Protein AF-A0A067ER42-F1 (afdb_monomer)

Structure (mmCIF, N/CA/C/O backbone):
data_AF-A0A067ER42-F1
#
_entry.id   AF-A0A067ER42-F1
#
loop_
_atom_site.group_PDB
_atom_site.id
_atom_site.type_symbol
_atom_site.label_atom_id
_atom_site.label_alt_id
_atom_site.label_comp_id
_atom_site.label_asym_id
_atom_site.label_entity_id
_atom_site.label_seq_id
_atom_site.pdbx_PDB_ins_code
_atom_site.Cartn_x
_atom_site.Cartn_y
_atom_site.Cartn_z
_atom_site.occupancy
_atom_site.B_iso_or_equiv
_atom_site.auth_seq_id
_atom_site.auth_comp_id
_atom_site.auth_asym_id
_atom_site.auth_atom_id
_atom_site.pdbx_PDB_model_num
ATOM 1 N N . CYS A 1 1 ? 12.074 1.382 -57.180 1.00 84.56 1 CYS A N 1
ATOM 2 C CA . CYS A 1 1 ? 12.899 0.258 -56.686 1.00 84.56 1 CYS A CA 1
ATOM 3 C C . CYS A 1 1 ? 12.496 -1.103 -57.270 1.00 84.56 1 CYS A C 1
ATOM 5 O O . CYS A 1 1 ? 13.358 -1.963 -57.328 1.00 84.56 1 CYS A O 1
ATOM 7 N N . GLY A 1 2 ? 11.257 -1.293 -57.741 1.00 87.44 2 GLY A N 1
ATOM 8 C CA . GLY A 1 2 ? 10.767 -2.597 -58.210 1.00 87.44 2 GLY A CA 1
ATOM 9 C C . GLY A 1 2 ? 9.833 -3.286 -57.209 1.00 87.44 2 GLY A C 1
ATOM 10 O O . GLY A 1 2 ? 9.229 -4.277 -57.587 1.00 87.44 2 GLY A O 1
ATOM 11 N N . ALA A 1 3 ? 9.681 -2.730 -56.000 1.00 90.88 3 ALA A N 1
ATOM 12 C CA . ALA A 1 3 ? 8.654 -3.127 -55.043 1.00 90.88 3 ALA A CA 1
ATOM 13 C C . ALA A 1 3 ? 7.256 -2.693 -55.512 1.00 90.88 3 ALA A C 1
ATOM 15 O O . ALA A 1 3 ? 7.106 -1.671 -56.194 1.00 90.88 3 ALA A O 1
ATOM 16 N N . MET A 1 4 ? 6.248 -3.466 -55.120 1.00 88.50 4 MET A N 1
ATOM 17 C CA . MET A 1 4 ? 4.838 -3.291 -55.475 1.00 88.50 4 MET A CA 1
ATOM 18 C C . MET A 1 4 ? 4.050 -2.493 -54.426 1.00 88.50 4 MET A C 1
ATOM 20 O O . MET A 1 4 ? 2.917 -2.093 -54.683 1.00 88.50 4 MET A O 1
ATOM 24 N N . THR A 1 5 ? 4.641 -2.240 -53.257 1.00 89.75 5 THR A N 1
ATOM 25 C CA . THR A 1 5 ? 3.972 -1.629 -52.095 1.00 89.75 5 THR A CA 1
ATOM 26 C C . THR A 1 5 ? 3.795 -0.120 -52.197 1.00 89.75 5 THR A C 1
ATOM 28 O O . THR A 1 5 ? 2.952 0.450 -51.506 1.00 89.75 5 THR A O 1
ATOM 31 N N . HIS A 1 6 ? 4.562 0.546 -53.063 1.00 89.12 6 HIS A N 1
ATOM 32 C CA . HIS A 1 6 ? 4.558 1.999 -53.171 1.00 89.12 6 HIS A CA 1
ATOM 33 C C . HIS A 1 6 ? 4.774 2.502 -54.604 1.00 89.12 6 HIS A C 1
ATOM 35 O O . HIS A 1 6 ? 5.279 1.815 -55.490 1.00 89.12 6 HIS A O 1
ATOM 41 N N . ASN A 1 7 ? 4.420 3.769 -54.828 1.00 91.62 7 ASN A N 1
ATOM 42 C CA . ASN A 1 7 ? 4.593 4.442 -56.112 1.00 91.62 7 ASN A CA 1
ATOM 43 C C . ASN A 1 7 ? 6.009 5.014 -56.279 1.00 91.62 7 ASN A C 1
ATOM 45 O O . ASN A 1 7 ? 6.713 5.290 -55.312 1.00 91.62 7 ASN A O 1
ATOM 49 N N . ALA A 1 8 ? 6.405 5.327 -57.518 1.00 89.44 8 ALA A N 1
ATOM 50 C CA . ALA A 1 8 ? 7.730 5.890 -57.812 1.00 89.44 8 ALA A CA 1
ATOM 51 C C . ALA A 1 8 ? 8.046 7.205 -57.065 1.00 89.44 8 ALA A C 1
ATOM 53 O O . ALA A 1 8 ? 9.211 7.478 -56.795 1.00 89.44 8 ALA A O 1
ATOM 54 N N . LYS A 1 9 ? 7.026 8.010 -56.728 1.00 90.31 9 LYS A N 1
ATOM 55 C CA . LYS A 1 9 ? 7.185 9.276 -55.985 1.00 90.31 9 LYS A CA 1
ATOM 56 C C . LYS A 1 9 ? 7.418 9.081 -54.484 1.00 90.31 9 LYS A C 1
ATOM 58 O O . LYS A 1 9 ? 8.079 9.909 -53.876 1.00 90.31 9 LYS A O 1
ATOM 63 N N . SER A 1 10 ? 6.868 8.017 -53.903 1.00 89.62 10 SER A N 1
ATOM 64 C CA . SER A 1 10 ? 7.001 7.664 -52.482 1.00 89.62 10 SER A CA 1
ATOM 65 C C . SER A 1 10 ? 8.091 6.611 -52.250 1.00 89.62 10 SER A C 1
ATOM 67 O O . SER A 1 10 ? 8.155 6.009 -51.187 1.00 89.62 10 SER A O 1
ATOM 69 N N . CYS A 1 11 ? 8.921 6.359 -53.265 1.00 90.62 11 CYS A N 1
ATOM 70 C CA . CYS A 1 11 ? 10.007 5.393 -53.221 1.00 90.62 11 CYS A CA 1
ATOM 71 C C . CYS A 1 11 ? 11.121 5.905 -52.301 1.00 90.62 11 CYS A C 1
ATOM 73 O O . CYS A 1 11 ? 11.691 6.962 -52.563 1.00 90.62 11 CYS A O 1
ATOM 75 N N . MET A 1 12 ? 11.445 5.142 -51.253 1.00 88.69 12 MET A N 1
ATOM 76 C CA . MET A 1 12 ? 12.550 5.459 -50.335 1.00 88.69 12 MET A CA 1
ATOM 77 C C . MET A 1 12 ? 13.928 5.267 -50.984 1.00 88.69 12 MET A C 1
ATOM 79 O O . MET A 1 12 ? 14.905 5.894 -50.580 1.00 88.69 12 MET A O 1
ATOM 83 N N . GLU A 1 13 ? 14.007 4.429 -52.021 1.00 90.19 13 GLU A N 1
ATOM 84 C CA . GLU A 1 13 ? 15.238 4.240 -52.783 1.00 90.19 13 GLU A CA 1
ATOM 85 C C . GLU A 1 13 ? 15.571 5.451 -53.648 1.00 90.19 13 GLU A C 1
ATOM 87 O O . GLU A 1 13 ? 14.706 6.055 -54.293 1.00 90.19 13 GLU A O 1
ATOM 92 N N . ARG A 1 14 ? 16.869 5.742 -53.741 1.00 90.44 14 ARG A N 1
ATOM 93 C CA . ARG A 1 14 ? 17.391 6.879 -54.498 1.00 90.44 14 ARG A CA 1
ATOM 94 C C . ARG A 1 14 ? 16.924 6.836 -55.970 1.00 90.44 14 ARG A C 1
ATOM 96 O O . ARG A 1 14 ? 17.069 5.797 -56.627 1.00 90.44 14 ARG A O 1
ATOM 103 N N . PRO A 1 15 ? 16.415 7.953 -56.535 1.00 91.38 15 PRO A N 1
ATOM 104 C CA . PRO A 1 15 ? 15.963 7.995 -57.924 1.00 91.38 15 PRO A CA 1
ATOM 105 C C . PRO A 1 15 ? 17.065 7.589 -58.910 1.00 91.38 15 PRO A C 1
ATOM 107 O O . PRO A 1 15 ? 18.173 8.128 -58.893 1.00 91.38 15 PRO A O 1
ATOM 110 N N . ARG A 1 16 ? 16.757 6.631 -59.791 1.00 88.94 16 ARG A N 1
ATOM 111 C CA . ARG A 1 16 ? 17.682 6.126 -60.815 1.00 88.94 16 ARG A CA 1
ATOM 112 C C . ARG A 1 16 ? 17.450 6.819 -62.155 1.00 88.94 16 ARG A C 1
ATOM 114 O O . ARG A 1 16 ? 16.306 7.031 -62.543 1.00 88.94 16 ARG A O 1
ATOM 121 N N . LYS A 1 17 ? 18.532 7.070 -62.906 1.00 89.19 17 LYS A N 1
ATOM 122 C CA . LYS A 1 17 ? 18.469 7.592 -64.287 1.00 89.19 17 LYS A CA 1
ATOM 123 C C . LYS A 1 17 ? 17.732 6.633 -65.230 1.00 89.19 17 LYS A C 1
ATOM 125 O O . LYS A 1 17 ? 16.964 7.075 -66.075 1.00 89.19 17 LYS A O 1
ATOM 130 N N . ILE A 1 18 ? 17.951 5.328 -65.056 1.00 88.31 18 ILE A N 1
ATOM 131 C CA . ILE A 1 18 ? 17.203 4.263 -65.729 1.00 88.31 18 ILE A CA 1
ATOM 132 C C . ILE A 1 18 ? 16.540 3.421 -64.636 1.00 88.31 18 ILE A C 1
ATOM 134 O O . ILE A 1 18 ? 17.215 2.853 -63.776 1.00 88.31 18 ILE A O 1
ATOM 138 N N . GLY A 1 19 ? 15.208 3.409 -64.617 1.00 88.25 19 GLY A N 1
ATOM 139 C CA . GLY A 1 19 ? 14.433 2.727 -63.580 1.00 88.25 19 GLY A CA 1
ATOM 140 C C . GLY A 1 19 ? 14.461 1.201 -63.710 1.00 88.25 19 GLY A C 1
ATOM 141 O O . GLY A 1 19 ? 14.620 0.670 -64.806 1.00 88.25 19 GLY A O 1
ATOM 142 N N . ALA A 1 20 ? 14.208 0.503 -62.595 1.00 88.69 20 ALA A N 1
ATOM 143 C CA . ALA A 1 20 ? 14.132 -0.967 -62.548 1.00 88.69 20 ALA A CA 1
ATOM 144 C C . ALA A 1 20 ? 13.125 -1.571 -63.536 1.00 88.69 20 ALA A C 1
ATOM 146 O O . ALA A 1 20 ? 13.328 -2.694 -63.968 1.00 88.69 20 ALA A O 1
ATOM 147 N N . LYS A 1 21 ? 12.089 -0.820 -63.935 1.00 87.38 21 LYS A N 1
ATOM 148 C CA . LYS A 1 21 ? 11.119 -1.245 -64.955 1.00 87.38 21 LYS A CA 1
ATOM 149 C C . LYS A 1 21 ? 11.775 -1.613 -66.294 1.00 87.38 21 LYS A C 1
ATOM 151 O O . LYS A 1 21 ? 11.242 -2.439 -67.021 1.00 87.38 21 LYS A O 1
ATOM 156 N N . TRP A 1 22 ? 12.895 -0.969 -66.628 1.00 88.31 22 TRP A N 1
ATOM 157 C CA . TRP A 1 22 ? 13.576 -1.132 -67.916 1.00 88.31 22 TRP A CA 1
ATOM 158 C C . TRP A 1 22 ? 14.822 -2.011 -67.825 1.00 88.31 22 TRP A C 1
ATOM 160 O O . TRP A 1 22 ? 15.216 -2.606 -68.819 1.00 88.31 22 TRP A O 1
ATOM 170 N N . THR A 1 23 ? 15.455 -2.077 -66.652 1.00 87.38 23 THR A N 1
ATOM 171 C CA . THR A 1 23 ? 16.704 -2.825 -66.458 1.00 87.38 23 THR A CA 1
ATOM 172 C C . THR A 1 23 ? 16.518 -4.156 -65.742 1.00 87.38 23 THR A C 1
ATOM 174 O O . THR A 1 23 ? 17.426 -4.971 -65.806 1.00 87.38 23 THR A O 1
ATOM 177 N N . ASN A 1 24 ? 15.397 -4.389 -65.046 1.00 85.12 24 ASN A N 1
ATOM 178 C CA . ASN A 1 24 ? 15.136 -5.571 -64.203 1.00 85.12 24 ASN A CA 1
ATOM 179 C C . ASN A 1 24 ? 16.256 -5.917 -63.196 1.00 85.12 24 ASN A C 1
ATOM 181 O O . ASN A 1 24 ? 16.300 -7.015 -62.652 1.00 85.12 24 ASN A O 1
ATOM 185 N N . MET A 1 25 ? 17.153 -4.971 -62.913 1.00 85.75 25 MET A N 1
ATOM 186 C CA . MET A 1 25 ? 18.270 -5.132 -61.985 1.00 85.75 25 MET A CA 1
ATOM 187 C C . MET A 1 25 ? 17.999 -4.370 -60.686 1.00 85.75 25 MET A C 1
ATOM 189 O O . MET A 1 25 ? 17.446 -3.261 -60.709 1.00 85.75 25 MET A O 1
ATOM 193 N N . HIS A 1 26 ? 18.448 -4.941 -59.562 1.00 84.94 26 HIS A N 1
ATOM 194 C CA . HIS A 1 26 ? 18.272 -4.401 -58.206 1.00 84.94 26 HIS A CA 1
ATOM 195 C C . HIS A 1 26 ? 16.793 -4.115 -57.886 1.00 84.94 26 HIS A C 1
ATOM 197 O O . HIS A 1 26 ? 16.357 -2.955 -57.857 1.00 84.94 26 HIS A O 1
ATOM 203 N N . ILE A 1 27 ? 16.031 -5.200 -57.717 1.00 90.19 27 ILE A N 1
ATOM 204 C CA . ILE A 1 27 ? 14.633 -5.202 -57.271 1.00 90.19 27 ILE A CA 1
ATOM 205 C C . ILE A 1 27 ? 14.641 -5.226 -55.739 1.00 90.19 27 ILE A C 1
ATOM 207 O O . ILE A 1 27 ? 15.264 -6.104 -55.146 1.00 90.19 27 ILE A O 1
ATOM 211 N N . ALA A 1 28 ? 14.005 -4.237 -55.113 1.00 90.50 28 ALA A N 1
ATOM 212 C CA . ALA A 1 28 ? 13.854 -4.204 -53.658 1.00 90.50 28 ALA A CA 1
ATOM 213 C C . ALA A 1 28 ? 12.755 -5.179 -53.198 1.00 90.50 28 ALA A C 1
ATOM 215 O O . ALA A 1 28 ? 11.804 -5.389 -53.955 1.00 90.50 28 ALA A O 1
ATOM 216 N N . PRO A 1 29 ? 12.865 -5.755 -51.986 1.00 91.94 29 PRO A N 1
ATOM 217 C CA . PRO A 1 29 ? 11.787 -6.542 -51.396 1.00 91.94 29 PRO A CA 1
ATOM 218 C C . PRO A 1 29 ? 10.556 -5.670 -51.110 1.00 91.94 29 PRO A C 1
ATOM 220 O O . PRO A 1 29 ? 10.671 -4.457 -50.925 1.00 91.94 29 PRO A O 1
ATOM 223 N N . ASP A 1 30 ? 9.387 -6.305 -51.055 1.00 90.62 30 ASP A N 1
ATOM 224 C CA . ASP A 1 30 ? 8.136 -5.642 -50.693 1.00 90.62 30 ASP A CA 1
ATOM 225 C C . ASP A 1 30 ? 8.069 -5.353 -49.184 1.00 90.62 30 ASP A C 1
ATOM 227 O O . ASP A 1 30 ? 8.467 -6.168 -48.349 1.00 90.62 30 ASP A O 1
ATOM 231 N N . GLU A 1 31 ? 7.556 -4.175 -48.834 1.00 88.50 31 GLU A N 1
ATOM 232 C CA . GLU A 1 31 ? 7.383 -3.712 -47.453 1.00 88.50 31 GLU A CA 1
ATOM 233 C C . GLU A 1 31 ? 6.114 -4.300 -46.806 1.00 88.50 31 GLU A C 1
ATOM 235 O O . GLU A 1 31 ? 5.068 -4.447 -47.442 1.00 88.50 31 GLU A O 1
ATOM 240 N N . LYS A 1 32 ? 6.157 -4.588 -45.502 1.00 86.56 32 LYS A N 1
ATOM 241 C CA . LYS A 1 32 ? 4.961 -5.011 -44.763 1.00 86.56 32 LYS A CA 1
ATOM 242 C C . LYS A 1 32 ? 4.164 -3.781 -44.322 1.00 86.56 32 LYS A C 1
ATOM 244 O O . LYS A 1 32 ? 4.644 -2.996 -43.511 1.00 86.56 32 LYS A O 1
ATOM 249 N N . ILE A 1 33 ? 2.952 -3.617 -44.851 1.00 83.31 33 ILE A N 1
ATOM 250 C CA . ILE A 1 33 ? 2.048 -2.521 -44.477 1.00 83.31 33 ILE A CA 1
ATOM 251 C C . ILE A 1 33 ? 1.146 -3.014 -43.344 1.00 83.31 33 ILE A C 1
ATOM 253 O O . ILE A 1 33 ? 0.328 -3.909 -43.551 1.00 83.31 33 ILE A O 1
ATOM 257 N N . GLU A 1 34 ? 1.291 -2.435 -42.154 1.00 83.00 34 GLU A N 1
ATOM 258 C CA . GLU A 1 34 ? 0.459 -2.744 -40.988 1.00 83.00 34 GLU A CA 1
ATOM 259 C C . GLU A 1 34 ? -0.323 -1.502 -40.552 1.00 83.00 34 GLU A C 1
ATOM 261 O O . GLU A 1 34 ? 0.208 -0.390 -40.520 1.00 83.00 34 GLU A O 1
ATOM 266 N N . SER A 1 35 ? -1.599 -1.689 -40.220 1.00 84.88 35 SER A N 1
ATOM 267 C CA . SER A 1 35 ? -2.461 -0.649 -39.660 1.00 84.88 35 SER A CA 1
ATOM 268 C C . SER A 1 35 ? -2.808 -0.999 -38.219 1.00 84.88 35 SER A C 1
ATOM 270 O O . SER A 1 35 ? -3.401 -2.049 -37.972 1.00 84.88 35 SER A O 1
ATOM 272 N N . PHE A 1 36 ? -2.475 -0.109 -37.286 1.00 84.56 36 PHE A N 1
ATOM 273 C CA . PHE A 1 36 ? -2.779 -0.264 -35.865 1.00 84.56 36 PHE A CA 1
ATOM 274 C C . PHE A 1 36 ? -3.683 0.866 -35.380 1.00 84.56 36 PHE A C 1
ATOM 276 O O . PHE A 1 36 ? -3.446 2.041 -35.673 1.00 84.56 36 PHE A O 1
ATOM 283 N N . GLU A 1 37 ? -4.694 0.514 -34.592 1.00 89.50 37 GLU A N 1
ATOM 284 C CA . GLU A 1 37 ? -5.504 1.471 -33.847 1.00 89.50 37 GLU A CA 1
ATOM 285 C C . GLU A 1 37 ? -4.955 1.555 -32.423 1.00 89.50 37 GLU A C 1
ATOM 287 O O . GLU A 1 37 ? -5.092 0.629 -31.631 1.00 89.50 37 GLU A O 1
ATOM 292 N N . LEU A 1 38 ? -4.266 2.658 -32.127 1.00 90.75 38 LEU A N 1
ATOM 293 C CA . LEU A 1 38 ? -3.673 2.929 -30.819 1.00 90.75 38 LEU A CA 1
ATOM 294 C C . LEU A 1 38 ? -4.353 4.129 -30.156 1.00 90.75 38 LEU A C 1
ATOM 296 O O . LEU A 1 38 ? -4.761 5.083 -30.836 1.00 90.75 38 LEU A O 1
ATOM 300 N N . ASP A 1 39 ? -4.385 4.101 -28.825 1.00 94.06 39 ASP A N 1
ATOM 301 C CA . ASP A 1 39 ? -4.798 5.228 -27.991 1.00 94.06 39 ASP A CA 1
ATOM 302 C C . ASP A 1 39 ? -3.848 6.427 -28.143 1.00 94.06 39 ASP A C 1
ATOM 304 O O . ASP A 1 39 ? -2.794 6.352 -28.780 1.00 94.06 39 ASP A O 1
ATOM 308 N N . TYR A 1 40 ? -4.212 7.571 -27.556 1.00 94.44 40 TYR A N 1
ATOM 309 C CA . TYR A 1 40 ? -3.400 8.791 -27.626 1.00 94.44 40 TYR A CA 1
ATOM 310 C C . TYR A 1 40 ? -1.979 8.588 -27.082 1.00 94.44 40 TYR A C 1
ATOM 312 O O . TYR A 1 40 ? -1.016 8.966 -27.755 1.00 94.44 40 TYR A O 1
ATOM 320 N N . ASP A 1 41 ? -1.856 7.959 -25.909 1.00 95.44 41 ASP A N 1
ATOM 321 C CA . ASP A 1 41 ? -0.558 7.638 -25.312 1.00 95.44 41 ASP A CA 1
ATOM 322 C C . ASP A 1 41 ? 0.155 6.560 -26.126 1.00 95.44 41 ASP A C 1
ATOM 324 O O . ASP A 1 41 ? 1.333 6.711 -26.425 1.00 95.44 41 ASP A O 1
ATOM 328 N N . GLY A 1 42 ? -0.575 5.551 -26.613 1.00 94.81 42 GLY A N 1
ATOM 329 C CA . GLY A 1 42 ? -0.025 4.517 -27.488 1.00 94.81 42 GLY A CA 1
ATOM 330 C C . GLY A 1 42 ? 0.588 5.084 -28.770 1.00 94.81 42 GLY A C 1
ATOM 331 O O . GLY A 1 42 ? 1.660 4.661 -29.169 1.00 94.81 42 GLY A O 1
ATOM 332 N N . LYS A 1 43 ? -0.007 6.103 -29.403 1.00 93.56 43 LYS A N 1
ATOM 333 C CA . LYS A 1 43 ? 0.573 6.758 -30.597 1.00 93.56 43 LYS A CA 1
ATOM 334 C C . LYS A 1 43 ? 1.830 7.574 -30.298 1.00 93.56 43 LYS A C 1
ATOM 336 O O . LYS A 1 43 ? 2.590 7.872 -31.218 1.00 93.56 43 LYS A O 1
ATOM 341 N N . ARG A 1 44 ? 2.009 7.999 -29.047 1.00 94.00 44 ARG A N 1
ATOM 342 C CA . ARG A 1 44 ? 3.085 8.904 -28.613 1.00 94.00 44 ARG A CA 1
ATOM 343 C C . ARG A 1 44 ? 4.092 8.241 -27.699 1.00 94.00 44 ARG A C 1
ATOM 345 O O . ARG A 1 44 ? 5.025 8.911 -27.255 1.00 94.00 44 ARG A O 1
ATOM 352 N N . ASP A 1 45 ? 3.915 6.956 -27.439 1.00 95.88 45 ASP A N 1
ATOM 353 C CA . ASP A 1 45 ? 4.864 6.204 -26.660 1.00 95.88 45 ASP A CA 1
ATOM 354 C C . ASP A 1 45 ? 6.199 6.187 -27.404 1.00 95.88 45 ASP A C 1
ATOM 356 O O . ASP A 1 45 ? 6.335 5.700 -28.530 1.00 95.88 45 ASP A O 1
ATOM 360 N N . ARG A 1 46 ? 7.202 6.774 -26.753 1.00 95.25 46 ARG A N 1
ATOM 361 C CA . ARG A 1 46 ? 8.571 6.848 -27.259 1.00 95.25 46 ARG A CA 1
ATOM 362 C C . ARG A 1 46 ? 9.182 5.457 -27.408 1.00 95.25 46 ARG A C 1
ATOM 364 O O . ARG A 1 46 ? 10.128 5.295 -28.171 1.00 95.25 46 ARG A O 1
ATOM 371 N N . TRP A 1 47 ? 8.670 4.488 -26.659 1.00 94.69 47 TRP A N 1
ATOM 372 C CA . TRP A 1 47 ? 9.149 3.114 -26.643 1.00 94.69 47 TRP A CA 1
ATOM 373 C C . TRP A 1 47 ? 8.379 2.197 -27.597 1.00 94.69 47 TRP A C 1
ATOM 375 O O . TRP A 1 47 ? 8.576 0.984 -27.570 1.00 94.69 47 TRP A O 1
ATOM 385 N N . ASN A 1 48 ? 7.560 2.753 -28.493 1.00 92.12 48 ASN A N 1
ATOM 386 C CA . ASN A 1 48 ? 6.977 1.978 -29.581 1.00 92.12 48 ASN A CA 1
ATOM 387 C C . ASN A 1 48 ? 8.065 1.321 -30.439 1.00 92.12 48 ASN A C 1
ATOM 389 O O . ASN A 1 48 ? 8.951 1.993 -30.966 1.00 92.12 48 ASN A O 1
ATOM 393 N N . GLY A 1 49 ? 7.975 -0.002 -30.594 1.00 90.06 49 GLY A N 1
ATOM 394 C CA . GLY A 1 49 ? 8.970 -0.796 -31.319 1.00 90.06 49 GLY A CA 1
ATOM 395 C C . GLY A 1 49 ? 10.260 -1.058 -30.535 1.00 90.06 49 GLY A C 1
ATOM 396 O O . GLY A 1 49 ? 11.249 -1.475 -31.134 1.00 90.06 49 GLY A O 1
ATOM 397 N N . PHE A 1 50 ? 10.278 -0.818 -29.219 1.00 95.00 50 PHE A N 1
ATOM 398 C CA . PHE A 1 50 ? 11.411 -1.182 -28.373 1.00 95.00 50 PHE A CA 1
ATOM 399 C C . PHE A 1 50 ? 11.548 -2.705 -28.267 1.00 95.00 50 PHE A C 1
ATOM 401 O O . PHE A 1 50 ? 10.632 -3.386 -27.808 1.00 95.00 50 PHE A O 1
ATOM 408 N N . ASP A 1 51 ? 12.709 -3.226 -28.664 1.00 94.75 51 ASP A N 1
ATOM 409 C CA . ASP A 1 51 ? 13.060 -4.634 -28.491 1.00 94.75 51 ASP A CA 1
ATOM 410 C C . ASP A 1 51 ? 13.686 -4.856 -27.099 1.00 94.75 51 ASP A C 1
ATOM 412 O O . ASP A 1 51 ? 14.771 -4.317 -26.833 1.00 94.75 51 ASP A O 1
ATOM 416 N N . PRO A 1 52 ? 13.062 -5.658 -26.210 1.00 95.31 52 PRO A N 1
ATOM 417 C CA . PRO A 1 52 ? 13.590 -5.938 -24.876 1.00 95.31 52 PRO A CA 1
ATOM 418 C C . PRO A 1 52 ? 15.009 -6.515 -24.872 1.00 95.31 52 PRO A C 1
ATOM 420 O O . PRO A 1 52 ? 15.758 -6.267 -23.926 1.00 95.31 52 PRO A O 1
ATOM 423 N N . ALA A 1 53 ? 15.417 -7.234 -25.924 1.00 95.69 53 ALA A N 1
ATOM 424 C CA . ALA A 1 53 ? 16.762 -7.799 -26.014 1.00 95.69 53 ALA A CA 1
ATOM 425 C C . ALA A 1 53 ? 17.849 -6.713 -26.083 1.00 95.69 53 ALA A C 1
ATOM 427 O O . ALA A 1 53 ? 18.950 -6.901 -25.566 1.00 95.69 53 ALA A O 1
ATOM 428 N N . THR A 1 54 ? 17.539 -5.537 -26.641 1.00 94.31 54 THR A N 1
ATOM 429 C CA . THR A 1 54 ? 18.495 -4.418 -26.734 1.00 94.31 54 THR A CA 1
ATOM 430 C C . THR A 1 54 ? 18.882 -3.847 -25.369 1.00 94.31 54 THR A C 1
ATOM 432 O O . THR A 1 54 ? 19.946 -3.238 -25.235 1.00 94.31 54 THR A O 1
ATOM 435 N N . TYR A 1 55 ? 18.070 -4.082 -24.331 1.00 95.38 55 TYR A N 1
ATOM 436 C CA . TYR A 1 55 ? 18.386 -3.663 -22.967 1.00 95.38 55 TYR A CA 1
ATOM 437 C C . TYR A 1 55 ? 19.606 -4.398 -22.388 1.00 95.38 55 TYR A C 1
ATOM 439 O O . TYR A 1 55 ? 20.274 -3.860 -21.505 1.00 95.38 55 TYR A O 1
ATOM 447 N N . ALA A 1 56 ? 19.961 -5.573 -22.921 1.00 96.31 56 ALA A N 1
ATOM 448 C CA . ALA A 1 56 ? 21.164 -6.305 -22.523 1.00 96.31 56 ALA A CA 1
ATOM 449 C C . ALA A 1 56 ? 22.439 -5.449 -22.652 1.00 96.31 56 ALA A C 1
ATOM 451 O O . ALA A 1 56 ? 23.264 -5.442 -21.745 1.00 96.31 56 ALA A O 1
ATOM 452 N N . LEU A 1 57 ? 22.544 -4.613 -23.694 1.00 95.56 57 LEU A N 1
ATOM 453 C CA . LEU A 1 57 ? 23.673 -3.690 -23.877 1.00 95.56 57 LEU A CA 1
ATOM 454 C C . LEU A 1 57 ? 23.809 -2.686 -22.718 1.00 95.56 57 LEU A C 1
ATOM 456 O O . LEU A 1 57 ? 24.909 -2.257 -22.362 1.00 95.56 57 LEU A O 1
ATOM 460 N N . VAL A 1 58 ? 22.682 -2.272 -22.130 1.00 96.06 58 VAL A N 1
ATOM 461 C CA . VAL A 1 58 ? 22.685 -1.386 -20.963 1.00 96.06 58 VAL A CA 1
ATOM 462 C C . VAL A 1 58 ? 23.239 -2.139 -19.759 1.00 96.06 58 VAL A C 1
ATOM 464 O O . VAL A 1 58 ? 24.111 -1.601 -19.083 1.00 96.06 58 VAL A O 1
ATOM 467 N N . ILE A 1 59 ? 22.792 -3.375 -19.532 1.00 96.75 59 ILE A N 1
ATOM 468 C CA . ILE A 1 59 ? 23.275 -4.2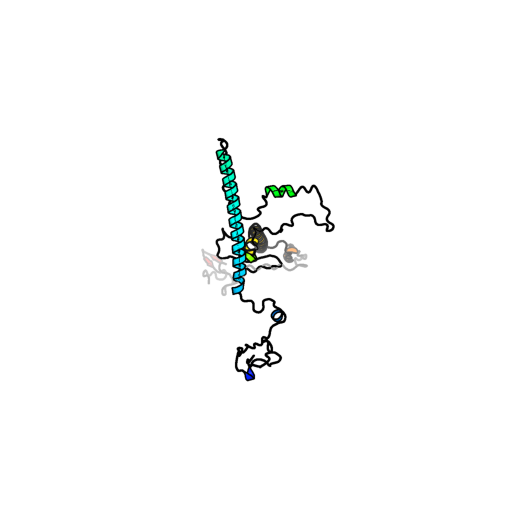37 -18.443 1.00 96.75 59 ILE A CA 1
ATOM 469 C C . ILE A 1 59 ? 24.793 -4.420 -18.546 1.00 96.75 59 ILE A C 1
ATOM 471 O O . ILE A 1 59 ? 25.503 -4.058 -17.609 1.00 96.75 59 ILE A O 1
ATOM 475 N N . GLU A 1 60 ? 25.302 -4.829 -19.710 1.00 96.38 60 GLU A N 1
ATOM 476 C CA . GLU A 1 60 ? 26.740 -5.017 -19.959 1.00 96.38 60 GLU A CA 1
ATOM 477 C C . GLU A 1 60 ? 27.555 -3.750 -19.645 1.00 96.38 60 GLU A C 1
ATOM 479 O O . GLU A 1 60 ? 28.634 -3.794 -19.049 1.00 96.38 60 GLU A O 1
ATOM 484 N N . ARG A 1 61 ? 27.023 -2.572 -19.995 1.00 96.00 61 ARG A N 1
ATOM 485 C CA . ARG A 1 61 ? 27.672 -1.289 -19.697 1.00 96.00 61 ARG A CA 1
ATOM 486 C C . ARG A 1 61 ? 27.756 -1.006 -18.194 1.00 96.00 61 ARG A C 1
ATOM 488 O O . ARG A 1 61 ? 28.738 -0.403 -17.748 1.00 96.00 61 ARG A O 1
ATOM 495 N N . TYR A 1 62 ? 26.731 -1.367 -17.422 1.00 96.44 62 TYR A N 1
ATOM 496 C CA . TYR A 1 62 ? 26.738 -1.218 -15.963 1.00 96.44 62 TYR A CA 1
ATOM 497 C C . TYR A 1 62 ? 27.664 -2.242 -15.304 1.00 96.44 62 TYR A C 1
ATOM 499 O O . TYR A 1 62 ? 28.464 -1.859 -14.452 1.00 96.44 62 TYR A O 1
ATOM 507 N N . GLU A 1 63 ? 27.655 -3.489 -15.768 1.00 96.31 63 GLU A N 1
ATOM 508 C CA . GLU A 1 63 ? 28.563 -4.538 -15.296 1.00 96.31 63 GLU A CA 1
ATOM 509 C C . GLU A 1 63 ? 30.032 -4.146 -15.499 1.00 96.31 63 GLU A C 1
ATOM 511 O O . GLU A 1 63 ? 30.818 -4.180 -14.551 1.00 96.31 63 GLU A O 1
ATOM 516 N N . ALA A 1 64 ? 30.394 -3.645 -16.686 1.00 96.69 64 ALA A N 1
ATOM 517 C CA . ALA A 1 64 ? 31.744 -3.153 -16.969 1.00 96.69 64 ALA A CA 1
ATOM 518 C C . ALA A 1 64 ? 32.156 -1.985 -16.049 1.00 96.69 64 ALA A C 1
ATOM 520 O O . ALA A 1 64 ? 33.312 -1.880 -15.625 1.00 96.69 64 ALA A O 1
ATOM 521 N N . ARG A 1 65 ? 31.212 -1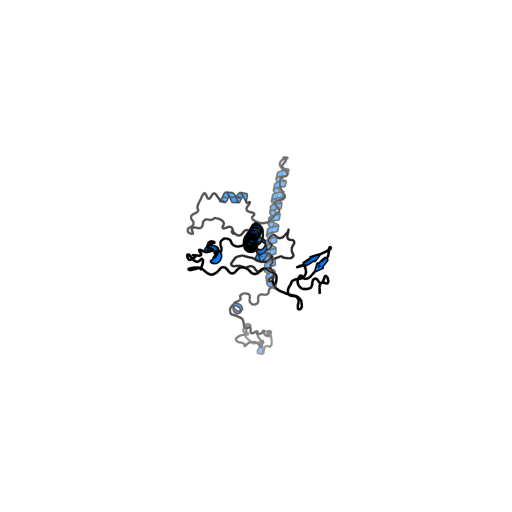.099 -15.702 1.00 95.50 65 ARG A N 1
ATOM 522 C CA . ARG A 1 65 ? 31.447 0.001 -14.753 1.00 95.50 65 ARG A CA 1
ATOM 523 C C . ARG A 1 65 ? 31.683 -0.524 -13.337 1.00 95.50 65 ARG A C 1
ATOM 525 O O . ARG A 1 65 ? 32.599 -0.049 -12.663 1.00 95.50 65 ARG A O 1
ATOM 532 N N . ASP A 1 66 ? 30.873 -1.469 -12.879 1.00 93.94 66 ASP A N 1
ATOM 533 C CA . ASP A 1 66 ? 30.997 -2.029 -11.535 1.00 93.94 66 ASP A CA 1
ATOM 534 C C . ASP A 1 66 ? 32.251 -2.905 -11.407 1.00 93.94 66 ASP A C 1
ATOM 536 O O . ASP A 1 66 ? 32.920 -2.887 -10.375 1.00 93.94 66 ASP A O 1
ATOM 540 N N . GLU A 1 67 ? 32.668 -3.593 -12.471 1.00 95.38 67 GLU A N 1
ATOM 541 C CA . GLU A 1 67 ? 33.979 -4.241 -12.560 1.00 95.38 67 GLU A CA 1
ATOM 542 C C . GLU A 1 67 ? 35.138 -3.257 -12.440 1.00 95.38 67 GLU A C 1
ATOM 544 O O . GLU A 1 67 ? 36.072 -3.510 -11.676 1.00 95.38 67 GLU A O 1
ATOM 549 N N . ALA A 1 68 ? 35.085 -2.129 -13.150 1.00 94.94 68 ALA A N 1
ATOM 550 C CA . ALA A 1 68 ? 36.099 -1.088 -13.031 1.00 94.94 68 ALA A CA 1
ATOM 551 C C . ALA A 1 68 ? 36.159 -0.529 -11.598 1.00 94.94 68 ALA A C 1
ATOM 553 O O . ALA A 1 68 ? 37.248 -0.385 -11.041 1.00 94.94 68 ALA A O 1
ATOM 554 N N . ARG A 1 69 ? 35.000 -0.300 -10.960 1.00 93.75 69 ARG A N 1
ATOM 555 C CA . ARG A 1 69 ? 34.921 0.124 -9.551 1.00 93.75 69 ARG A CA 1
ATOM 556 C C . ARG A 1 69 ? 35.532 -0.921 -8.612 1.00 93.75 69 ARG A C 1
ATOM 558 O O . ARG A 1 69 ? 36.332 -0.563 -7.751 1.00 93.75 69 ARG A O 1
ATOM 565 N N . ARG A 1 70 ? 35.211 -2.208 -8.792 1.00 94.06 70 ARG A N 1
ATOM 566 C CA . ARG A 1 70 ? 35.780 -3.311 -7.995 1.00 94.06 70 ARG A CA 1
ATOM 567 C C . ARG A 1 70 ? 37.296 -3.420 -8.166 1.00 94.06 70 ARG A C 1
ATOM 569 O O . ARG A 1 70 ? 37.999 -3.583 -7.173 1.00 94.06 70 ARG A O 1
ATOM 576 N N . LYS A 1 71 ? 37.810 -3.311 -9.396 1.00 94.94 71 LYS A N 1
ATOM 577 C CA . LYS A 1 71 ? 39.258 -3.322 -9.679 1.00 94.94 71 LYS A CA 1
ATOM 578 C C . LYS A 1 71 ? 39.966 -2.151 -8.997 1.00 94.94 71 LYS A C 1
ATOM 580 O O . LYS A 1 71 ? 40.974 -2.369 -8.337 1.00 94.94 71 LYS A O 1
ATOM 585 N N . TYR A 1 72 ? 39.396 -0.951 -9.081 1.00 94.06 72 TYR A N 1
ATOM 586 C CA . TYR A 1 72 ? 39.930 0.240 -8.421 1.00 94.06 72 TYR A CA 1
ATOM 587 C C . TYR A 1 72 ? 40.007 0.091 -6.893 1.00 94.06 72 TYR A C 1
ATOM 589 O O . TYR A 1 72 ? 41.030 0.409 -6.292 1.00 94.06 72 TYR A O 1
ATOM 597 N N . LEU A 1 73 ? 38.955 -0.440 -6.259 1.00 93.31 73 LEU A N 1
ATOM 598 C CA . LEU A 1 73 ? 38.947 -0.691 -4.813 1.00 93.31 73 LEU A CA 1
ATOM 599 C C . LEU A 1 73 ? 40.006 -1.724 -4.399 1.00 93.31 73 LEU A C 1
ATOM 601 O O . LEU A 1 73 ? 40.719 -1.504 -3.422 1.00 93.31 73 LEU A O 1
ATOM 605 N N . LYS A 1 74 ? 40.163 -2.808 -5.170 1.00 93.12 74 LYS A N 1
ATOM 606 C CA . LYS A 1 74 ? 41.221 -3.807 -4.943 1.00 93.12 74 LYS A CA 1
ATOM 607 C C . LYS A 1 74 ? 42.620 -3.208 -5.080 1.00 93.12 74 LYS A C 1
ATOM 609 O O . LYS A 1 74 ? 43.486 -3.491 -4.261 1.00 93.12 74 LYS A O 1
ATOM 614 N N . GLU A 1 75 ? 42.840 -2.361 -6.083 1.00 92.25 75 GLU A N 1
ATOM 615 C CA . GLU A 1 75 ? 44.119 -1.668 -6.268 1.00 92.25 75 GLU A CA 1
ATOM 616 C C . GLU A 1 75 ? 44.426 -0.732 -5.089 1.00 92.25 75 GLU A C 1
ATOM 618 O O . GLU A 1 75 ? 45.553 -0.707 -4.601 1.00 92.25 75 GLU A O 1
ATOM 623 N N . GLN A 1 76 ? 43.429 -0.002 -4.575 1.00 91.38 76 GLN A N 1
ATOM 624 C CA . GLN A 1 76 ? 43.609 0.808 -3.368 1.00 91.38 76 GLN A CA 1
ATOM 625 C C . GLN A 1 76 ? 43.952 -0.035 -2.133 1.00 91.38 76 GLN A C 1
ATOM 627 O O . GLN A 1 76 ? 44.784 0.380 -1.329 1.00 91.38 76 GLN A O 1
ATOM 632 N N . GLN A 1 77 ? 43.325 -1.201 -1.965 1.00 90.12 77 GLN A N 1
ATOM 633 C CA . GLN A 1 77 ? 43.625 -2.115 -0.858 1.00 90.12 77 GLN A CA 1
ATOM 634 C C . GLN A 1 77 ? 45.050 -2.662 -0.952 1.00 90.12 77 GLN A C 1
ATOM 636 O O . GLN A 1 77 ? 45.769 -2.644 0.043 1.00 90.12 77 GLN A O 1
ATOM 641 N N . LEU A 1 78 ? 45.481 -3.074 -2.148 1.00 89.19 78 LEU A N 1
ATOM 642 C CA . LEU A 1 78 ? 46.851 -3.521 -2.396 1.00 89.19 78 LEU A CA 1
ATOM 643 C C . LEU A 1 78 ? 47.867 -2.419 -2.082 1.00 89.19 78 LEU A C 1
ATOM 645 O O . LEU A 1 78 ? 48.798 -2.675 -1.330 1.00 89.19 78 LEU A O 1
ATOM 649 N N . LYS A 1 79 ? 47.637 -1.179 -2.538 1.00 90.38 79 LYS A N 1
ATOM 650 C CA . LYS A 1 79 ? 48.498 -0.030 -2.197 1.00 90.38 79 LYS A CA 1
ATOM 651 C C . LYS A 1 79 ? 48.598 0.196 -0.687 1.00 90.38 79 LYS A C 1
ATOM 653 O O . LYS A 1 79 ? 49.692 0.385 -0.171 1.00 90.38 79 LYS A O 1
ATOM 658 N N . LYS A 1 80 ? 47.481 0.115 0.045 1.00 89.25 80 LYS A N 1
ATOM 659 C CA . LYS A 1 80 ? 47.484 0.227 1.516 1.00 89.25 80 LYS A CA 1
ATOM 660 C C . LYS A 1 80 ? 48.268 -0.905 2.186 1.00 89.25 80 LYS A C 1
ATOM 662 O O . LYS A 1 80 ? 48.978 -0.654 3.154 1.00 89.25 80 LYS A O 1
ATOM 667 N N . LEU A 1 81 ? 48.145 -2.138 1.693 1.00 85.12 81 LEU A N 1
ATOM 668 C CA . LEU A 1 81 ? 48.906 -3.285 2.199 1.00 85.12 81 LEU A CA 1
ATOM 669 C C . LEU A 1 81 ? 50.404 -3.153 1.888 1.00 85.12 81 LEU A C 1
ATOM 671 O O . LEU A 1 81 ? 51.228 -3.441 2.750 1.00 85.12 81 LEU A O 1
ATOM 675 N N . GLU A 1 82 ? 50.770 -2.669 0.702 1.00 86.12 82 GLU A N 1
ATOM 676 C CA . GLU A 1 82 ? 52.159 -2.380 0.320 1.00 86.12 82 GLU A CA 1
ATOM 677 C C . GLU A 1 82 ? 52.767 -1.263 1.178 1.00 86.12 82 GLU A C 1
ATOM 679 O O . GLU A 1 82 ? 53.912 -1.376 1.616 1.00 86.12 82 GLU A O 1
ATOM 684 N N . GLU A 1 83 ? 51.999 -0.215 1.485 1.00 83.75 83 GLU A N 1
ATOM 685 C CA . GLU A 1 83 ? 52.393 0.845 2.419 1.00 83.75 83 GLU A CA 1
ATOM 686 C C . GLU A 1 83 ? 52.554 0.318 3.856 1.00 83.75 83 GLU A C 1
ATOM 688 O O . GLU A 1 83 ? 53.515 0.690 4.532 1.00 83.75 83 GLU A O 1
ATOM 693 N N . LYS A 1 84 ? 51.656 -0.563 4.328 1.00 81.50 84 LYS A N 1
ATOM 694 C CA . LYS A 1 84 ? 51.771 -1.235 5.639 1.00 81.50 84 LYS A CA 1
ATOM 695 C C . LYS A 1 84 ? 53.016 -2.138 5.699 1.00 81.50 84 LYS A C 1
ATOM 697 O O . LYS A 1 84 ? 53.809 -2.009 6.628 1.00 81.50 84 LYS A O 1
ATOM 702 N N . ASN A 1 85 ? 53.247 -2.975 4.685 1.00 78.38 85 ASN A N 1
ATOM 703 C CA . ASN A 1 85 ? 54.419 -3.860 4.604 1.00 78.38 85 ASN A CA 1
ATOM 704 C C . ASN A 1 85 ? 55.738 -3.077 4.502 1.00 78.38 85 ASN A C 1
ATOM 706 O O . ASN A 1 85 ? 56.740 -3.452 5.109 1.00 78.38 85 ASN A O 1
ATOM 710 N N . SER A 1 86 ? 55.741 -1.960 3.770 1.00 74.69 86 SER A N 1
ATOM 711 C CA . SER A 1 86 ? 56.909 -1.078 3.661 1.00 74.69 86 SER A CA 1
ATOM 712 C C . SER A 1 86 ? 57.233 -0.373 4.987 1.00 74.69 86 SER A C 1
ATOM 714 O O . SER A 1 86 ? 58.404 -0.145 5.278 1.00 74.69 86 SER A O 1
ATOM 716 N N . LYS A 1 87 ? 56.223 -0.076 5.821 1.00 69.25 87 LYS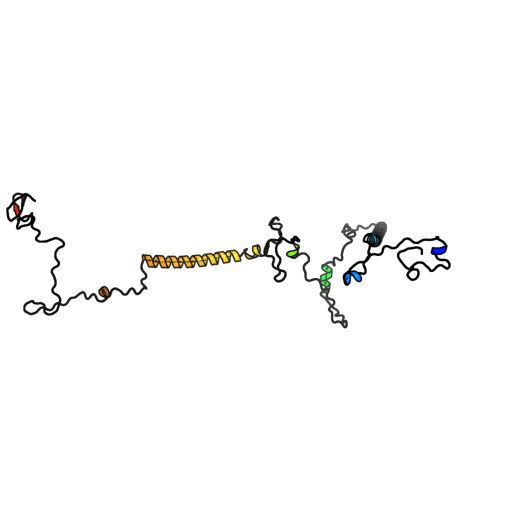 A N 1
ATOM 717 C CA . LYS A 1 87 ? 56.406 0.444 7.189 1.00 69.25 87 LYS A CA 1
ATOM 718 C C . LYS A 1 87 ? 56.915 -0.625 8.165 1.00 69.25 87 LYS A C 1
ATOM 720 O O . LYS A 1 87 ? 57.773 -0.312 8.980 1.00 69.25 87 LYS A O 1
ATOM 725 N N . GLN A 1 88 ? 56.464 -1.878 8.049 1.00 57.81 88 GLN A N 1
ATOM 726 C CA . GLN A 1 88 ? 56.934 -2.986 8.900 1.00 57.81 88 GLN A CA 1
ATOM 727 C C . GLN A 1 88 ? 58.404 -3.381 8.661 1.00 57.81 88 GLN A C 1
ATOM 729 O O . GLN A 1 88 ? 59.079 -3.797 9.596 1.00 57.81 88 GLN A O 1
ATOM 734 N N . ASN A 1 89 ? 58.936 -3.211 7.445 1.00 55.69 89 ASN A N 1
ATOM 735 C CA . ASN A 1 89 ? 60.349 -3.499 7.145 1.00 55.69 89 ASN A CA 1
ATOM 736 C C . ASN A 1 89 ? 61.334 -2.387 7.575 1.00 55.69 89 ASN A C 1
ATOM 738 O O . ASN A 1 89 ? 62.544 -2.581 7.461 1.00 55.69 89 ASN A O 1
ATOM 742 N N . GLY A 1 90 ? 60.844 -1.225 8.029 1.00 52.91 90 GLY A N 1
ATOM 743 C CA . GLY A 1 90 ? 61.670 -0.059 8.367 1.00 52.91 90 GLY A CA 1
ATOM 744 C C . GLY A 1 90 ? 62.082 0.050 9.837 1.00 52.91 90 GLY A C 1
ATOM 745 O O . GLY A 1 90 ? 63.176 0.528 10.112 1.00 52.91 90 GLY A O 1
ATOM 746 N N . GLU A 1 91 ? 61.263 -0.413 10.780 1.00 42.84 91 GLU A N 1
ATOM 747 C CA . GLU A 1 91 ? 61.534 -0.313 12.218 1.00 42.84 91 GLU A CA 1
ATOM 748 C C . GLU A 1 91 ? 60.890 -1.499 12.946 1.00 42.84 91 GLU A C 1
ATOM 750 O O . GLU A 1 91 ? 59.679 -1.703 12.889 1.00 42.84 91 GLU A O 1
ATOM 755 N N . GLY A 1 92 ? 61.710 -2.294 13.640 1.00 47.16 92 GLY A N 1
ATOM 756 C CA . GLY A 1 92 ? 61.232 -3.319 14.561 1.00 47.16 92 GLY A CA 1
ATOM 757 C C . GLY A 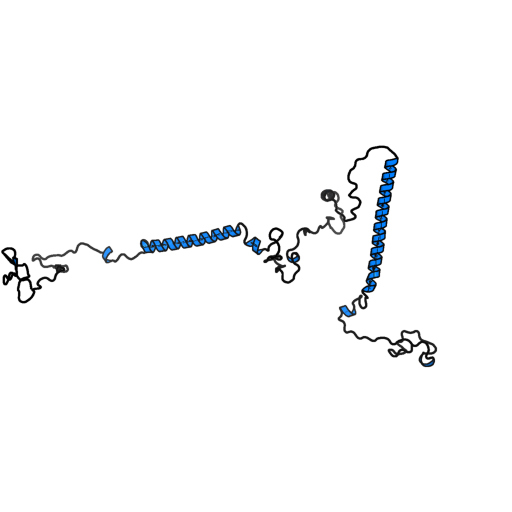1 92 ? 60.532 -2.668 15.751 1.00 47.16 92 GLY A C 1
ATOM 758 O O . GLY A 1 92 ? 61.184 -2.282 16.717 1.00 47.16 92 GLY A O 1
ATOM 759 N N . GLY A 1 93 ? 59.210 -2.545 15.673 1.00 38.81 93 GLY A N 1
ATOM 760 C CA . GLY A 1 93 ? 58.364 -2.012 16.732 1.00 38.81 93 GLY A CA 1
ATOM 761 C C . GLY A 1 93 ? 56.977 -2.641 16.671 1.00 38.81 93 GLY A C 1
ATOM 762 O O . GLY A 1 93 ? 56.271 -2.501 15.678 1.00 38.81 93 GLY A O 1
ATOM 763 N N . VAL A 1 94 ? 56.631 -3.364 17.736 1.00 48.81 94 VAL A N 1
ATOM 764 C CA . VAL A 1 94 ? 55.318 -3.962 18.024 1.00 48.81 94 VAL A CA 1
ATOM 765 C C . VAL A 1 94 ? 54.188 -2.991 17.665 1.00 48.81 94 VAL A C 1
ATOM 767 O O . VAL A 1 94 ? 54.201 -1.849 18.118 1.00 48.81 94 VAL A O 1
ATOM 770 N N . SER A 1 95 ? 53.203 -3.444 16.887 1.00 40.50 95 SER A N 1
ATOM 771 C CA . SER A 1 95 ? 51.917 -2.751 16.767 1.00 40.50 95 SER A CA 1
ATOM 772 C C . SER A 1 95 ? 50.783 -3.760 16.883 1.00 40.50 95 SER A C 1
ATOM 774 O O . SER A 1 95 ? 50.851 -4.855 16.328 1.00 40.50 95 SER A O 1
ATOM 776 N N . GLU A 1 96 ? 49.837 -3.377 17.730 1.00 40.66 96 GLU A N 1
ATOM 777 C CA . GLU A 1 96 ? 48.752 -4.149 18.315 1.00 40.66 96 GLU A CA 1
ATOM 778 C C . GLU A 1 96 ? 47.818 -4.751 17.258 1.00 40.66 96 GLU A C 1
ATOM 780 O O . GLU A 1 96 ? 47.510 -4.140 16.233 1.00 40.66 96 GLU A O 1
ATOM 785 N N . GLU A 1 97 ? 47.399 -5.985 17.531 1.00 48.84 97 GLU A N 1
ATOM 786 C CA . GLU A 1 97 ? 46.339 -6.704 16.834 1.00 48.84 97 GLU A CA 1
ATOM 787 C C . GLU A 1 97 ? 44.987 -6.050 17.151 1.00 48.84 97 GLU A C 1
ATOM 789 O O . GLU A 1 97 ? 44.244 -6.566 17.973 1.00 48.84 97 GLU A O 1
ATOM 794 N N . ASP A 1 98 ? 44.662 -4.923 16.517 1.00 43.31 98 ASP A N 1
ATOM 795 C CA . ASP A 1 98 ? 43.325 -4.329 16.619 1.00 43.31 98 ASP A CA 1
ATOM 796 C C . ASP A 1 98 ? 42.724 -4.066 15.220 1.00 43.31 98 ASP A C 1
ATOM 798 O O . ASP A 1 98 ? 43.152 -3.185 14.472 1.00 43.31 98 ASP A O 1
ATOM 802 N N . ASP A 1 99 ? 41.704 -4.872 14.901 1.00 48.41 99 ASP A N 1
ATOM 803 C CA . ASP A 1 99 ? 40.573 -4.599 13.997 1.00 48.41 99 ASP A CA 1
ATOM 804 C C . ASP A 1 99 ? 40.821 -4.338 12.492 1.00 48.41 99 ASP A C 1
ATOM 806 O O . ASP A 1 99 ? 40.307 -3.386 11.903 1.00 48.41 99 ASP A O 1
ATOM 810 N N . ASP A 1 100 ? 41.495 -5.259 11.794 1.00 47.72 100 ASP A N 1
ATOM 811 C CA . ASP A 1 100 ? 41.578 -5.260 10.316 1.00 47.72 100 ASP A CA 1
ATOM 812 C C . ASP A 1 100 ? 40.493 -6.135 9.618 1.00 47.72 100 ASP A C 1
ATOM 814 O O . ASP A 1 100 ? 40.650 -6.514 8.455 1.00 47.72 100 ASP A O 1
ATOM 818 N N . GLU A 1 101 ? 39.356 -6.434 10.267 1.00 48.34 101 GLU A N 1
ATOM 819 C CA . GLU A 1 101 ? 38.203 -7.110 9.621 1.00 48.34 101 GLU A CA 1
ATOM 820 C C . GLU A 1 101 ? 37.150 -6.154 9.009 1.00 48.34 101 GLU A C 1
ATOM 822 O O . GLU A 1 101 ? 36.195 -6.618 8.385 1.00 48.34 101 GLU A O 1
ATOM 827 N N . ASP A 1 102 ? 37.322 -4.826 9.088 1.00 49.91 102 ASP A N 1
ATOM 828 C CA . ASP A 1 102 ? 36.280 -3.860 8.665 1.00 49.91 102 ASP A CA 1
ATOM 829 C C . ASP A 1 102 ? 36.587 -3.079 7.363 1.00 49.91 102 ASP A C 1
ATOM 831 O O . ASP A 1 102 ? 35.846 -2.191 6.947 1.00 49.91 102 ASP A O 1
ATOM 835 N N . ALA A 1 103 ? 37.664 -3.408 6.639 1.00 49.81 103 ALA A N 1
ATOM 836 C CA . ALA A 1 103 ? 38.030 -2.694 5.401 1.00 49.81 103 ALA A CA 1
ATOM 837 C C . ALA A 1 103 ? 37.451 -3.305 4.104 1.00 49.81 103 ALA A C 1
ATOM 839 O O . ALA A 1 103 ? 37.631 -2.739 3.016 1.00 49.81 10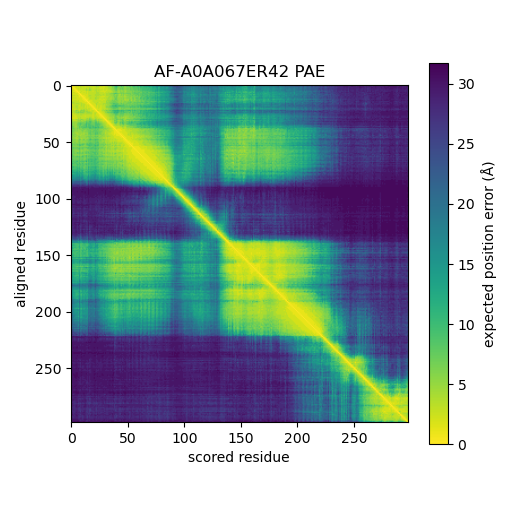3 ALA A O 1
ATOM 840 N N . LEU A 1 104 ? 36.779 -4.461 4.194 1.00 48.09 104 LEU A N 1
ATOM 841 C CA . LEU A 1 104 ? 36.200 -5.185 3.049 1.00 48.09 104 LEU A CA 1
ATOM 842 C C . LEU A 1 104 ? 34.672 -5.135 2.984 1.00 48.09 104 LEU A C 1
ATOM 844 O O . LEU A 1 104 ? 34.095 -5.653 2.026 1.00 48.09 104 LEU A O 1
ATOM 848 N N . LYS A 1 105 ? 34.014 -4.451 3.922 1.00 51.00 105 LYS A N 1
ATOM 849 C CA . LYS A 1 105 ? 32.613 -4.074 3.761 1.00 51.00 105 LYS A CA 1
ATOM 850 C C . LYS A 1 105 ? 32.546 -2.797 2.929 1.00 51.00 105 LYS A C 1
ATOM 852 O O . LYS A 1 105 ? 32.415 -1.682 3.422 1.00 51.00 105 LYS A O 1
ATOM 857 N N . VAL A 1 106 ? 32.651 -2.969 1.613 1.00 60.06 106 VAL A N 1
ATOM 858 C CA . VAL A 1 106 ? 31.886 -2.094 0.725 1.00 60.06 106 VAL A CA 1
ATOM 859 C C . VAL A 1 106 ? 30.448 -2.292 1.175 1.00 60.06 106 VAL A C 1
ATOM 861 O O . VAL A 1 106 ? 29.966 -3.407 1.046 1.00 60.06 106 VAL A O 1
ATOM 864 N N . ASP A 1 107 ? 29.853 -1.308 1.847 1.00 39.16 107 ASP A N 1
ATOM 865 C CA . ASP A 1 107 ? 28.474 -0.890 1.602 1.00 39.16 107 ASP A CA 1
ATOM 866 C C . ASP A 1 107 ? 28.003 0.178 2.592 1.00 39.16 107 ASP A C 1
ATOM 868 O O . ASP A 1 107 ? 28.187 0.087 3.802 1.00 39.16 107 ASP A O 1
ATOM 872 N N . GLU A 1 108 ? 27.321 1.154 1.998 1.00 45.41 108 GLU A N 1
ATOM 873 C CA . GLU A 1 108 ? 26.467 2.159 2.617 1.00 45.41 108 GLU A CA 1
ATOM 874 C C . GLU A 1 108 ? 27.143 3.194 3.515 1.00 45.41 108 GLU A C 1
ATOM 876 O O . GLU A 1 108 ? 27.892 2.924 4.445 1.00 45.41 108 GLU A O 1
ATOM 881 N N . ALA A 1 109 ? 26.769 4.446 3.279 1.00 46.00 109 ALA A N 1
ATOM 882 C CA . ALA A 1 109 ? 26.864 5.493 4.272 1.00 46.00 109 ALA A CA 1
ATOM 883 C C . ALA A 1 109 ? 26.013 5.122 5.505 1.00 46.00 109 ALA A C 1
ATOM 885 O O . ALA A 1 109 ? 24.948 5.694 5.727 1.00 46.00 109 ALA A O 1
ATOM 886 N N . LYS A 1 110 ? 26.492 4.206 6.352 1.00 48.06 110 LYS A N 1
ATOM 887 C CA . LYS A 1 110 ? 26.250 4.314 7.782 1.00 48.06 110 LYS A CA 1
ATOM 888 C C . LYS A 1 110 ? 26.984 5.570 8.209 1.00 48.06 110 LYS A C 1
ATOM 890 O O . LYS A 1 110 ? 28.182 5.571 8.478 1.00 48.06 110 LYS A O 1
ATOM 895 N N . VAL A 1 111 ? 26.254 6.680 8.168 1.00 46.62 111 VAL A N 1
ATOM 896 C CA . VAL A 1 111 ? 26.583 7.832 8.991 1.00 46.62 111 VAL A CA 1
ATOM 897 C C . VAL A 1 111 ? 26.601 7.288 10.410 1.00 46.62 111 VAL A C 1
ATOM 899 O O . VAL A 1 111 ? 25.553 7.030 10.989 1.00 46.62 111 VAL A O 1
ATOM 902 N N . ASP A 1 112 ? 27.805 6.994 10.883 1.00 42.66 112 ASP A N 1
ATOM 903 C CA . ASP A 1 112 ? 28.127 6.652 12.258 1.00 42.66 112 ASP A CA 1
ATOM 904 C C . ASP A 1 112 ? 27.270 7.530 13.186 1.00 42.66 112 ASP A C 1
ATOM 906 O O . ASP A 1 112 ? 27.370 8.760 13.138 1.00 42.66 112 ASP A O 1
ATOM 910 N N . GLU A 1 113 ? 26.344 6.923 13.940 1.00 54.41 113 GLU A N 1
ATOM 911 C CA . GLU A 1 113 ? 25.356 7.659 14.746 1.00 54.41 113 GLU A CA 1
ATOM 912 C C . GLU A 1 113 ? 26.033 8.588 15.764 1.00 54.41 113 GLU A C 1
ATOM 914 O O . GLU A 1 113 ? 25.474 9.622 16.136 1.00 54.41 113 GLU A O 1
ATOM 919 N N . SER A 1 114 ? 27.282 8.292 16.134 1.00 55.47 114 SER A N 1
ATOM 920 C CA . SER A 1 114 ? 28.112 9.166 16.960 1.00 55.47 114 SER A CA 1
ATOM 921 C C . SER A 1 114 ? 28.387 10.528 16.294 1.00 55.47 114 SER A C 1
ATOM 923 O O . SER A 1 114 ? 28.276 11.563 16.947 1.00 55.47 114 SER A O 1
ATOM 925 N N . LYS A 1 115 ? 28.603 10.572 14.970 1.00 54.84 115 LYS A N 1
ATOM 926 C CA . LYS A 1 115 ? 28.813 11.810 14.183 1.00 54.84 115 LYS A CA 1
ATOM 927 C C . LYS A 1 115 ? 27.517 12.572 13.909 1.00 54.84 115 LYS A C 1
ATOM 929 O O . LYS A 1 115 ? 27.531 13.703 13.421 1.00 54.84 115 LYS A O 1
ATOM 934 N N . GLN A 1 116 ? 26.376 11.960 14.204 1.00 53.75 116 GLN A N 1
ATOM 935 C CA . GLN A 1 116 ? 25.062 12.535 13.974 1.00 53.75 116 GLN A CA 1
ATOM 936 C C . GLN A 1 116 ? 24.609 13.451 15.124 1.00 53.75 116 GLN A C 1
ATOM 938 O O . GLN A 1 116 ? 23.812 14.367 14.888 1.00 53.75 116 GLN A O 1
ATOM 943 N N . MET A 1 117 ? 25.145 13.239 16.330 1.00 51.25 117 MET A N 1
ATOM 944 C CA . MET A 1 117 ? 24.883 14.051 17.526 1.00 51.25 117 MET A CA 1
ATOM 945 C C . MET A 1 117 ? 25.555 15.433 17.453 1.00 51.25 117 MET A C 1
ATOM 947 O O . MET A 1 117 ? 25.017 16.409 17.977 1.00 51.25 117 MET A O 1
ATOM 951 N N . ASP A 1 118 ? 26.654 15.555 16.704 1.00 49.69 118 ASP A N 1
ATOM 952 C CA . ASP A 1 118 ? 27.374 16.823 16.508 1.00 49.69 118 ASP A CA 1
ATOM 953 C C . ASP A 1 118 ? 26.664 17.794 15.547 1.00 49.69 118 ASP A C 1
ATOM 955 O O . ASP A 1 118 ? 26.994 18.978 15.476 1.00 49.69 118 ASP A O 1
ATOM 959 N N . PHE A 1 119 ? 25.623 17.342 14.839 1.00 48.69 119 PHE A N 1
ATOM 960 C CA . PHE A 1 119 ? 24.843 18.185 13.925 1.00 48.69 119 PHE A CA 1
ATOM 961 C C . PHE A 1 119 ? 23.806 19.075 14.637 1.00 48.69 119 PHE A C 1
ATOM 963 O O . PHE A 1 119 ? 23.187 19.936 14.009 1.00 48.69 119 PHE A O 1
ATOM 970 N N . ALA A 1 120 ? 23.596 18.890 15.946 1.00 55.22 120 ALA A N 1
ATOM 971 C CA . ALA A 1 120 ? 22.680 19.716 16.735 1.00 55.22 120 ALA A CA 1
ATOM 972 C C . ALA A 1 120 ? 23.256 21.109 17.064 1.00 55.22 120 ALA A C 1
ATOM 974 O O . ALA A 1 120 ? 22.501 22.026 17.398 1.00 55.22 120 ALA A O 1
ATOM 975 N N . LYS A 1 121 ? 24.575 21.311 16.933 1.00 55.50 121 LYS A N 1
ATOM 976 C CA . LYS A 1 121 ? 25.223 22.601 17.195 1.00 55.50 121 LYS A CA 1
ATOM 977 C C . LYS A 1 121 ? 25.414 23.392 15.897 1.00 55.50 121 LYS A C 1
ATOM 979 O O . LYS A 1 121 ? 26.497 23.469 15.328 1.00 55.50 121 LYS A O 1
ATOM 984 N N . VAL A 1 122 ? 24.339 24.013 15.412 1.00 50.22 122 VAL A N 1
ATOM 985 C CA . VAL A 1 122 ? 24.407 24.941 14.268 1.00 50.22 122 VAL A CA 1
ATOM 986 C C . VAL A 1 122 ? 25.024 26.271 14.726 1.00 50.22 122 VAL A C 1
ATOM 988 O O . VAL A 1 122 ? 24.314 27.180 15.147 1.00 50.22 122 VAL A O 1
ATOM 991 N N . GLU A 1 123 ? 26.349 26.411 14.636 1.00 55.09 123 GLU A N 1
ATOM 992 C CA . GLU A 1 123 ? 27.050 27.671 14.958 1.00 55.09 123 GLU A CA 1
ATOM 993 C C . GLU A 1 123 ? 26.926 28.743 13.860 1.00 55.09 123 GLU A C 1
ATOM 995 O O . GLU A 1 123 ? 27.125 29.929 14.123 1.00 55.09 123 GLU A O 1
ATOM 1000 N N . LYS A 1 124 ? 26.528 28.382 12.631 1.00 54.25 124 LYS A N 1
ATOM 1001 C CA . LYS A 1 124 ? 26.315 29.357 11.550 1.00 54.25 124 LYS A CA 1
ATOM 1002 C C . LYS A 1 124 ? 25.066 29.061 10.734 1.00 54.25 124 LYS A C 1
ATOM 1004 O O . LYS A 1 124 ? 25.013 28.139 9.927 1.00 54.25 124 LYS A O 1
ATOM 1009 N N . ARG A 1 125 ? 24.067 29.928 10.903 1.00 52.78 125 ARG A N 1
ATOM 1010 C CA . ARG A 1 125 ? 22.875 29.989 10.056 1.00 52.78 125 ARG A CA 1
ATOM 1011 C C . ARG A 1 125 ? 23.273 30.619 8.714 1.00 52.78 125 ARG A C 1
ATOM 1013 O O . ARG A 1 125 ? 23.382 31.840 8.614 1.00 52.78 125 ARG A O 1
ATOM 1020 N N . VAL A 1 126 ? 23.528 29.807 7.690 1.00 53.09 126 VAL A N 1
ATOM 1021 C CA . VAL A 1 126 ? 23.750 30.317 6.328 1.00 53.09 126 VAL A CA 1
ATOM 1022 C C . VAL A 1 126 ? 22.408 30.815 5.787 1.00 53.09 126 VAL A C 1
ATOM 1024 O O . VAL A 1 126 ? 21.485 30.036 5.569 1.00 53.09 126 VAL A O 1
ATOM 1027 N N . ARG A 1 127 ? 22.274 32.135 5.618 1.00 49.31 127 ARG A N 1
ATOM 1028 C CA . ARG A 1 127 ? 21.115 32.761 4.968 1.00 49.31 127 ARG A CA 1
ATOM 1029 C C . ARG A 1 127 ? 21.236 32.579 3.454 1.00 49.31 127 ARG A C 1
ATOM 1031 O O . ARG A 1 127 ? 21.859 33.398 2.788 1.00 49.31 127 ARG A O 1
ATOM 1038 N N . THR A 1 128 ? 20.643 31.527 2.905 1.00 58.00 128 THR A N 1
ATOM 1039 C CA . THR A 1 128 ? 20.274 31.514 1.483 1.00 58.00 128 THR A CA 1
ATOM 1040 C C . THR A 1 128 ? 18.934 32.238 1.310 1.00 58.00 128 THR A C 1
ATOM 1042 O O . THR A 1 128 ? 18.104 32.269 2.222 1.00 58.00 128 THR A O 1
ATOM 1045 N N . THR A 1 129 ? 18.705 32.840 0.141 1.00 57.09 129 THR A N 1
ATOM 1046 C CA . THR A 1 129 ? 17.491 33.611 -0.209 1.00 57.09 129 THR A CA 1
AT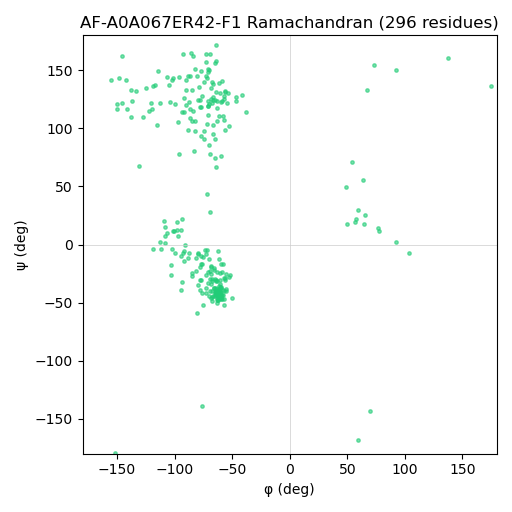OM 1047 C C . THR A 1 129 ? 16.195 32.788 -0.202 1.00 57.09 129 THR A C 1
ATOM 1049 O O . THR A 1 129 ? 15.117 33.353 -0.347 1.00 57.09 129 THR A O 1
ATOM 1052 N N . GLY A 1 130 ? 16.289 31.469 0.002 1.00 57.00 130 GLY A N 1
ATOM 1053 C CA . GLY A 1 130 ? 15.169 30.529 0.051 1.00 57.00 130 GLY A CA 1
ATOM 1054 C C . GLY A 1 130 ? 14.804 30.002 1.441 1.00 57.00 130 GLY A C 1
ATOM 1055 O O . GLY A 1 130 ? 14.027 29.059 1.514 1.00 57.00 130 GLY A O 1
ATOM 1056 N N . GLY A 1 131 ? 15.355 30.546 2.535 1.00 56.38 131 GLY A N 1
ATOM 1057 C CA . GLY A 1 131 ? 14.810 30.333 3.889 1.00 56.38 131 GLY A CA 1
ATOM 1058 C C . GLY A 1 131 ? 14.684 28.878 4.372 1.00 56.38 131 GLY A C 1
ATOM 1059 O O . GLY A 1 131 ? 13.899 28.614 5.278 1.00 56.38 131 GLY A O 1
ATOM 1060 N N . GLY A 1 132 ? 15.432 27.934 3.798 1.00 51.88 132 GLY A N 1
ATOM 1061 C CA . GLY A 1 132 ? 15.437 26.537 4.221 1.00 51.88 132 GLY A CA 1
ATOM 1062 C C . GLY A 1 132 ? 16.555 26.284 5.222 1.00 51.88 132 GLY A C 1
ATOM 1063 O O . GLY A 1 132 ? 17.731 26.369 4.874 1.00 51.88 132 GLY A O 1
ATOM 1064 N N . SER A 1 133 ? 16.209 25.957 6.467 1.00 53.09 133 SER A N 1
ATOM 1065 C CA . SER A 1 133 ? 17.147 25.314 7.386 1.00 53.09 133 SER A CA 1
ATOM 1066 C C . SER A 1 133 ? 17.694 24.051 6.718 1.00 53.09 133 SER A C 1
ATOM 1068 O O . SER A 1 133 ? 16.915 23.164 6.377 1.00 53.09 133 SER A O 1
ATOM 1070 N N . THR A 1 134 ? 19.012 23.940 6.555 1.00 57.50 134 THR A N 1
ATOM 1071 C CA . THR A 1 134 ? 19.707 22.737 6.063 1.00 57.50 134 THR A CA 1
ATOM 1072 C C . THR A 1 134 ? 19.710 21.619 7.117 1.00 57.50 134 THR A C 1
ATOM 1074 O O . THR A 1 134 ? 20.740 21.007 7.389 1.00 57.50 134 THR A O 1
ATOM 1077 N N . GLY A 1 135 ? 18.576 21.393 7.780 1.00 59.38 135 GLY A N 1
ATOM 1078 C CA . GLY A 1 135 ? 18.348 20.187 8.561 1.00 59.38 135 GLY A CA 1
ATOM 1079 C C . GLY A 1 135 ? 18.044 19.062 7.583 1.00 59.38 135 GLY A C 1
ATOM 1080 O O . GLY A 1 135 ? 17.192 19.222 6.709 1.00 59.38 135 GLY A O 1
ATOM 1081 N N . THR A 1 136 ? 18.754 17.943 7.690 1.00 65.75 136 THR A N 1
ATOM 1082 C CA . THR A 1 136 ? 18.428 16.739 6.927 1.00 65.75 136 THR A CA 1
ATOM 1083 C C . THR A 1 136 ? 16.996 16.333 7.275 1.00 65.75 136 THR A C 1
ATOM 1085 O O . THR A 1 136 ? 16.700 15.943 8.405 1.00 65.75 136 THR A O 1
ATOM 1088 N N . VAL A 1 137 ? 16.070 16.482 6.323 1.00 67.38 137 VAL A N 1
ATOM 1089 C CA . VAL A 1 137 ? 14.689 16.013 6.474 1.00 67.38 137 VAL A CA 1
ATOM 1090 C C . VAL A 1 137 ? 14.747 14.492 6.432 1.00 67.38 137 VAL A C 1
ATOM 1092 O O . VAL A 1 137 ? 14.655 13.881 5.371 1.00 67.38 137 VAL A O 1
ATOM 1095 N N . ARG A 1 138 ? 14.996 13.868 7.584 1.00 75.12 138 ARG A N 1
ATOM 1096 C CA . ARG A 1 138 ? 14.880 12.419 7.705 1.00 75.12 138 ARG A CA 1
ATOM 1097 C C . ARG A 1 138 ? 13.417 12.046 7.551 1.00 75.12 138 ARG A C 1
ATOM 1099 O O . ARG A 1 138 ? 12.536 12.713 8.095 1.00 75.12 138 ARG A O 1
ATOM 1106 N N . ASN A 1 139 ? 13.161 10.970 6.819 1.00 79.94 139 ASN A N 1
ATOM 1107 C CA . ASN A 1 139 ? 11.828 10.399 6.749 1.00 79.94 139 ASN A CA 1
ATOM 1108 C C . ASN A 1 139 ? 11.391 10.021 8.169 1.00 79.94 139 ASN A C 1
ATOM 1110 O O . ASN A 1 139 ? 12.063 9.247 8.839 1.00 79.94 139 ASN A O 1
ATOM 1114 N N . LEU A 1 140 ? 10.253 10.561 8.606 1.00 86.12 140 LEU A N 1
ATOM 1115 C CA . LEU A 1 140 ? 9.690 10.309 9.939 1.00 86.12 140 LEU A CA 1
ATOM 1116 C C . LEU A 1 140 ? 9.159 8.879 10.109 1.00 86.12 140 LEU A C 1
ATOM 1118 O O . LEU A 1 140 ? 8.820 8.470 11.215 1.00 86.12 140 LEU A O 1
ATOM 1122 N N . ARG A 1 141 ? 9.028 8.132 9.008 1.00 89.69 141 ARG A N 1
ATOM 1123 C CA . ARG A 1 141 ? 8.593 6.741 9.039 1.00 89.69 141 ARG A CA 1
ATOM 1124 C C . ARG A 1 141 ? 9.757 5.861 9.492 1.00 89.69 141 ARG A C 1
ATOM 1126 O O . ARG A 1 141 ? 10.763 5.777 8.790 1.00 89.69 141 ARG A O 1
ATOM 1133 N N . ILE A 1 142 ? 9.553 5.194 10.621 1.00 92.00 142 ILE A N 1
ATOM 1134 C CA . ILE A 1 142 ? 10.416 4.139 11.158 1.00 92.00 142 ILE A CA 1
ATOM 1135 C C . ILE A 1 142 ? 10.457 2.992 10.137 1.00 92.00 142 ILE A C 1
ATOM 1137 O O . ILE A 1 142 ? 9.417 2.616 9.588 1.00 92.00 142 ILE A O 1
ATOM 1141 N N . ARG A 1 143 ? 11.658 2.513 9.796 1.00 91.19 143 ARG A N 1
ATOM 1142 C CA . ARG A 1 143 ? 11.860 1.499 8.743 1.00 91.19 143 ARG A CA 1
ATOM 1143 C C . ARG A 1 143 ? 11.680 0.080 9.271 1.00 91.19 143 ARG A C 1
ATOM 1145 O O . ARG A 1 143 ? 11.314 -0.803 8.505 1.00 91.19 143 ARG A O 1
ATOM 1152 N N . GLU A 1 144 ? 11.933 -0.095 10.558 1.00 91.06 144 GLU A N 1
ATOM 1153 C CA . GLU A 1 144 ? 11.841 -1.328 11.329 1.00 91.06 144 GLU A CA 1
ATOM 1154 C C . GLU A 1 144 ? 10.376 -1.774 11.483 1.00 91.06 144 GLU A C 1
ATOM 1156 O O . GLU A 1 144 ? 10.078 -2.966 11.431 1.00 91.06 144 GLU A O 1
ATOM 1161 N N . ASP A 1 145 ? 9.453 -0.810 11.576 1.00 92.81 145 ASP A N 1
ATOM 1162 C CA . ASP A 1 145 ? 8.019 -1.062 11.705 1.00 92.81 145 ASP A CA 1
ATOM 1163 C C . ASP A 1 145 ? 7.364 -1.280 10.333 1.00 92.81 145 ASP A C 1
ATOM 1165 O O . ASP A 1 145 ? 7.102 -0.352 9.550 1.00 92.81 145 ASP A O 1
ATOM 1169 N N . THR A 1 146 ? 7.035 -2.538 10.049 1.00 92.50 146 THR A N 1
ATOM 1170 C CA . THR A 1 146 ? 6.269 -2.903 8.856 1.00 92.50 146 THR A CA 1
ATOM 1171 C C . THR A 1 146 ? 4.832 -2.375 8.955 1.00 92.50 146 THR A C 1
ATOM 1173 O O . THR A 1 146 ? 4.197 -2.366 10.009 1.00 92.50 146 THR A O 1
ATOM 1176 N N . ALA A 1 147 ? 4.287 -1.879 7.839 1.00 94.19 147 ALA A N 1
ATOM 1177 C CA . ALA A 1 147 ? 2.887 -1.460 7.827 1.00 94.19 147 ALA A CA 1
ATOM 1178 C C . ALA A 1 147 ? 1.966 -2.684 7.845 1.00 94.19 147 ALA A C 1
ATOM 1180 O O . ALA A 1 147 ? 2.246 -3.671 7.175 1.00 94.19 147 ALA A O 1
ATOM 1181 N N . LYS A 1 148 ? 0.816 -2.571 8.520 1.00 94.00 148 LYS A N 1
ATOM 1182 C CA . LYS A 1 148 ? -0.147 -3.674 8.688 1.00 94.00 148 LYS A CA 1
ATOM 1183 C C . LYS A 1 148 ? -0.517 -4.371 7.366 1.00 94.00 148 LYS A C 1
ATOM 1185 O O . LYS A 1 148 ? -0.473 -5.587 7.290 1.00 94.00 148 LYS A O 1
ATOM 1190 N N . TYR A 1 149 ? -0.816 -3.612 6.307 1.00 93.88 149 TYR A N 1
ATOM 1191 C CA . TYR A 1 149 ? -1.188 -4.145 4.982 1.00 93.88 149 TYR A CA 1
ATOM 1192 C C . TYR A 1 149 ? -0.028 -4.774 4.187 1.00 93.88 149 TYR A C 1
ATOM 1194 O O . TYR A 1 149 ? -0.246 -5.268 3.090 1.00 93.88 149 TYR A O 1
ATOM 1202 N N . LEU A 1 150 ? 1.204 -4.710 4.698 1.00 94.12 150 LEU A N 1
ATOM 1203 C CA . LEU A 1 150 ? 2.373 -5.377 4.117 1.00 94.12 150 LEU A CA 1
ATOM 1204 C C . LEU A 1 150 ? 2.741 -6.658 4.873 1.00 94.12 150 LEU A C 1
ATOM 1206 O O . LEU A 1 150 ? 3.663 -7.345 4.452 1.00 94.12 150 LEU A O 1
ATOM 1210 N N . LEU A 1 151 ? 2.044 -6.975 5.973 1.00 92.56 151 LEU A N 1
ATOM 1211 C CA . LEU A 1 151 ? 2.255 -8.225 6.708 1.00 92.56 151 LEU A CA 1
ATOM 1212 C C . LEU A 1 151 ? 1.851 -9.437 5.863 1.00 92.56 151 LEU A C 1
ATOM 1214 O O . LEU A 1 151 ? 2.526 -10.459 5.900 1.00 92.56 151 LEU A O 1
ATOM 1218 N N . ASN A 1 152 ? 0.777 -9.301 5.081 1.00 92.94 152 ASN A N 1
ATOM 1219 C CA . ASN A 1 152 ? 0.354 -10.283 4.094 1.00 92.94 152 ASN A CA 1
ATOM 1220 C C . ASN A 1 152 ? -0.062 -9.559 2.801 1.00 92.94 152 ASN A C 1
ATOM 1222 O O . ASN A 1 152 ? -0.910 -8.668 2.840 1.00 92.94 152 ASN A O 1
ATOM 1226 N N . LEU A 1 153 ? 0.571 -9.910 1.676 1.00 93.31 153 LEU A N 1
ATOM 1227 C CA . LEU A 1 153 ? 0.320 -9.306 0.361 1.00 93.31 153 LEU A CA 1
ATOM 1228 C C . LEU A 1 153 ? -0.822 -9.997 -0.398 1.00 93.31 153 LEU A C 1
ATOM 1230 O O . LEU A 1 153 ? -1.246 -9.501 -1.446 1.00 93.31 153 LEU A O 1
ATOM 1234 N N . ASP A 1 154 ? -1.332 -11.115 0.117 1.00 93.69 154 ASP A N 1
ATOM 1235 C CA . ASP A 1 154 ? -2.473 -11.798 -0.469 1.00 93.69 154 ASP A CA 1
ATOM 1236 C C . ASP A 1 154 ? -3.717 -10.910 -0.394 1.00 93.69 154 ASP A C 1
ATOM 1238 O O . ASP A 1 154 ? -4.084 -10.381 0.660 1.00 93.69 154 ASP A O 1
ATOM 1242 N N . VAL A 1 155 ? -4.414 -10.786 -1.525 1.00 91.81 155 VAL A N 1
ATOM 1243 C CA . VAL A 1 155 ? -5.595 -9.917 -1.674 1.00 91.81 155 VAL A CA 1
ATOM 1244 C C . VAL A 1 155 ? -6.733 -10.318 -0.724 1.00 91.81 155 VAL A C 1
ATOM 1246 O O . VAL A 1 155 ? -7.487 -9.463 -0.268 1.00 91.81 155 VAL A O 1
ATOM 1249 N N . ASN A 1 156 ? -6.834 -11.611 -0.403 1.00 90.25 156 ASN A N 1
ATOM 1250 C CA . ASN A 1 156 ? -7.885 -12.190 0.441 1.00 90.25 156 ASN A CA 1
ATOM 1251 C C . ASN A 1 156 ? -7.458 -12.383 1.907 1.00 90.25 156 ASN A C 1
ATOM 1253 O O . ASN A 1 156 ? -8.053 -13.195 2.611 1.00 90.25 156 ASN A O 1
ATOM 1257 N N . SER A 1 157 ? -6.411 -11.690 2.353 1.00 90.44 157 SER A N 1
ATOM 1258 C CA . SER A 1 157 ? -5.958 -11.724 3.744 1.00 90.44 157 SER A CA 1
ATOM 1259 C C . SER A 1 157 ? -6.878 -10.882 4.653 1.00 90.44 157 SER A C 1
ATOM 1261 O O . SER A 1 157 ? -8.104 -10.900 4.524 1.00 90.44 157 SER A O 1
ATOM 1263 N N . ALA A 1 158 ? -6.321 -10.129 5.600 1.00 92.81 158 ALA A N 1
ATOM 1264 C CA . ALA A 1 158 ? -7.099 -9.265 6.475 1.00 92.81 158 ALA A CA 1
ATOM 1265 C C . ALA A 1 158 ? -7.368 -7.901 5.822 1.00 92.81 158 ALA A C 1
ATOM 1267 O O . ALA A 1 158 ? -6.463 -7.217 5.341 1.00 92.81 158 ALA A O 1
ATOM 1268 N N . TYR A 1 159 ? -8.622 -7.449 5.881 1.00 94.94 159 TYR A N 1
ATOM 1269 C CA . TYR A 1 159 ? -8.990 -6.127 5.382 1.00 94.94 159 TYR A CA 1
ATOM 1270 C C . TYR A 1 159 ? -8.348 -5.006 6.217 1.00 94.94 159 TYR A C 1
ATOM 1272 O O . TYR A 1 159 ? -8.555 -4.904 7.434 1.00 94.94 159 TYR A O 1
ATOM 1280 N N . TYR A 1 160 ? -7.616 -4.125 5.536 1.00 95.81 160 TYR A N 1
ATOM 1281 C CA . TYR A 1 160 ? -7.044 -2.903 6.092 1.00 95.81 160 TYR A CA 1
ATOM 1282 C C . TYR A 1 160 ? -7.852 -1.684 5.642 1.00 95.81 160 TYR A C 1
ATOM 1284 O O . TYR A 1 160 ? -7.968 -1.419 4.448 1.00 95.81 160 TYR A O 1
ATOM 1292 N N . ASP A 1 161 ? -8.367 -0.903 6.594 1.00 96.25 161 ASP A N 1
ATOM 1293 C CA . ASP A 1 161 ? -9.004 0.382 6.298 1.00 96.25 161 ASP A CA 1
ATOM 1294 C C . ASP A 1 161 ? -7.936 1.497 6.257 1.00 96.25 161 ASP A C 1
ATOM 1296 O O . ASP A 1 161 ? -7.416 1.884 7.312 1.00 96.25 161 ASP A O 1
ATOM 1300 N N . PRO A 1 162 ? -7.603 2.063 5.077 1.00 96.31 162 PRO A N 1
ATOM 1301 C CA . PRO A 1 162 ? -6.562 3.083 4.957 1.00 96.31 162 PRO A CA 1
ATOM 1302 C C . PRO A 1 162 ? -6.940 4.420 5.605 1.00 96.31 162 PRO A C 1
ATOM 1304 O O . PRO A 1 162 ? -6.058 5.231 5.900 1.00 96.31 162 PRO A O 1
ATOM 1307 N N . LYS A 1 163 ? -8.230 4.672 5.855 1.00 96.88 163 LYS A N 1
ATOM 1308 C CA . LYS A 1 163 ? -8.699 5.928 6.445 1.00 96.88 163 LYS A CA 1
ATOM 1309 C C . LYS A 1 163 ? -8.403 5.969 7.938 1.00 96.88 163 LYS A C 1
ATOM 1311 O O . LYS A 1 163 ? -7.794 6.920 8.430 1.00 96.88 163 LYS A O 1
ATOM 1316 N N . THR A 1 164 ? -8.821 4.930 8.650 1.00 95.94 164 THR A N 1
ATOM 1317 C CA . THR A 1 164 ? -8.633 4.796 10.103 1.00 95.94 164 THR A CA 1
ATOM 1318 C C . THR A 1 164 ? -7.309 4.135 10.466 1.00 95.94 164 THR A C 1
ATOM 1320 O O . THR A 1 164 ? -6.913 4.177 11.628 1.00 95.94 164 THR A O 1
ATOM 1323 N N . ARG A 1 165 ? -6.613 3.547 9.483 1.00 94.81 165 ARG A N 1
ATOM 1324 C CA . ARG A 1 165 ? -5.374 2.775 9.653 1.00 94.81 165 ARG A CA 1
ATOM 1325 C C . ARG A 1 165 ? -5.552 1.563 10.577 1.00 94.81 165 ARG A C 1
ATOM 1327 O O . ARG A 1 165 ? -4.607 1.140 11.248 1.00 94.81 165 ARG A O 1
ATOM 1334 N N . SER A 1 166 ? -6.759 1.000 10.613 1.00 94.50 166 SER A N 1
ATOM 1335 C CA . SER A 1 166 ? -7.086 -0.184 11.413 1.00 94.50 166 SER A CA 1
ATOM 1336 C C . SER A 1 166 ? -7.146 -1.445 10.558 1.00 94.50 166 SER A C 1
ATOM 1338 O O . SER A 1 166 ? -7.694 -1.415 9.455 1.00 94.50 166 SER A O 1
ATOM 1340 N N . MET A 1 167 ? -6.652 -2.553 11.104 1.00 94.50 167 MET A N 1
ATOM 1341 C CA . MET A 1 167 ? -6.792 -3.897 10.542 1.00 94.50 167 MET A CA 1
ATOM 1342 C C . MET A 1 167 ? -7.518 -4.748 11.578 1.00 94.50 167 MET A C 1
ATOM 1344 O O . MET A 1 167 ? -7.090 -4.815 12.727 1.00 94.50 167 MET A O 1
ATOM 1348 N N . ARG A 1 168 ? -8.667 -5.319 11.215 1.00 92.06 168 ARG A N 1
ATOM 1349 C CA . ARG A 1 168 ? -9.545 -5.960 12.209 1.00 92.06 168 ARG A CA 1
ATOM 1350 C C . ARG A 1 168 ? -9.060 -7.360 12.559 1.00 92.06 168 ARG A C 1
ATOM 1352 O O . ARG A 1 168 ? -8.777 -7.623 13.725 1.00 92.06 168 ARG A O 1
ATOM 1359 N N . GLU A 1 169 ? -8.972 -8.202 11.537 1.00 93.50 169 GLU A N 1
ATOM 1360 C CA . GLU A 1 169 ? -8.571 -9.603 11.648 1.00 93.50 169 GLU A CA 1
ATOM 1361 C C . GLU A 1 169 ? -7.047 -9.762 11.605 1.00 93.50 169 GLU A C 1
ATOM 1363 O O . GLU A 1 169 ? -6.325 -8.836 11.224 1.00 93.50 169 GLU A O 1
ATOM 1368 N N . ASP A 1 170 ? -6.573 -10.938 12.007 1.00 92.81 170 ASP A N 1
ATOM 1369 C CA . ASP A 1 170 ? -5.168 -11.329 11.901 1.00 92.81 170 ASP A CA 1
ATOM 1370 C C . ASP A 1 170 ? -4.803 -11.574 10.419 1.00 92.81 170 ASP A C 1
ATOM 1372 O O . ASP A 1 170 ? -5.466 -12.382 9.762 1.00 92.81 170 ASP A O 1
ATOM 1376 N N . PRO A 1 171 ? -3.785 -10.890 9.858 1.00 92.31 171 PRO A N 1
ATOM 1377 C CA . PRO A 1 171 ? -3.319 -11.137 8.492 1.00 92.31 171 PRO A CA 1
ATOM 1378 C C . PRO A 1 171 ? -2.633 -12.501 8.307 1.00 92.31 171 PRO A C 1
ATOM 1380 O O . PRO A 1 171 ? -2.517 -12.960 7.168 1.00 92.31 171 PRO A O 1
ATOM 1383 N N . LEU A 1 172 ? -2.169 -13.137 9.387 1.00 90.56 172 LEU A N 1
ATOM 1384 C CA . LEU A 1 172 ? -1.455 -14.415 9.372 1.00 90.56 172 LEU A CA 1
ATOM 1385 C C . LEU A 1 172 ? -2.061 -15.384 10.403 1.00 90.56 172 LEU A C 1
ATOM 1387 O O . LEU A 1 172 ? -1.393 -15.726 11.378 1.00 90.56 172 LEU A O 1
ATOM 1391 N N . PRO A 1 173 ? -3.304 -15.867 10.213 1.00 89.12 173 PRO A N 1
ATOM 1392 C CA . PRO A 1 173 ? -3.984 -16.701 11.206 1.00 89.12 173 PRO A CA 1
ATOM 1393 C C . PRO A 1 173 ? -3.231 -18.004 11.519 1.00 89.12 173 PRO A C 1
ATOM 1395 O O . PRO A 1 173 ? -3.143 -18.373 12.689 1.00 89.12 173 PRO A O 1
ATOM 1398 N N . ASP A 1 174 ? -2.616 -18.634 10.513 1.00 89.31 174 ASP A N 1
ATOM 1399 C CA . ASP A 1 174 ? -1.980 -19.957 10.627 1.00 89.31 174 ASP A CA 1
ATOM 1400 C C . ASP A 1 174 ? -0.562 -19.945 11.226 1.00 89.31 174 ASP A C 1
ATOM 1402 O O . ASP A 1 174 ? -0.021 -21.004 11.540 1.00 89.31 174 ASP A O 1
ATOM 1406 N N . ALA A 1 175 ? 0.067 -18.773 11.376 1.00 88.88 175 ALA A N 1
ATOM 1407 C CA . ALA A 1 175 ? 1.414 -18.688 11.945 1.00 88.88 175 ALA A CA 1
ATOM 1408 C C . ALA A 1 175 ? 1.418 -18.943 13.469 1.00 88.88 175 ALA A C 1
ATOM 1410 O O . ALA A 1 175 ? 0.378 -18.865 14.132 1.00 88.88 175 ALA A O 1
ATOM 1411 N N . ASP A 1 176 ? 2.591 -19.225 14.044 1.00 90.38 176 ASP A N 1
ATOM 1412 C CA . ASP A 1 176 ? 2.741 -19.451 15.487 1.00 90.38 176 ASP A CA 1
ATOM 1413 C C . ASP A 1 176 ? 2.498 -18.143 16.274 1.00 90.38 176 ASP A C 1
ATOM 1415 O O . ASP A 1 176 ? 3.163 -17.138 16.006 1.00 90.38 176 ASP A O 1
ATOM 1419 N N . PRO A 1 177 ? 1.573 -18.113 17.257 1.00 87.12 177 PRO A N 1
ATOM 1420 C CA . PRO A 1 177 ? 1.291 -16.929 18.064 1.00 87.12 177 PRO A CA 1
ATOM 1421 C C . PRO A 1 177 ? 2.498 -16.263 18.739 1.00 87.12 177 PRO A C 1
ATOM 1423 O O . PRO A 1 177 ? 2.428 -15.063 18.992 1.00 87.12 177 PRO A O 1
ATOM 1426 N N . ASN A 1 178 ? 3.572 -16.995 19.058 1.00 87.00 178 ASN A N 1
ATOM 1427 C CA . ASN A 1 178 ? 4.730 -16.418 19.755 1.00 87.00 178 ASN A CA 1
ATOM 1428 C C . ASN A 1 178 ? 5.698 -15.678 18.814 1.00 87.00 178 ASN A C 1
ATOM 1430 O O . ASN A 1 178 ? 6.436 -14.795 19.242 1.00 87.00 178 ASN A O 1
ATOM 1434 N N . GLU A 1 179 ? 5.680 -16.017 17.525 1.00 85.25 179 GLU A N 1
ATOM 1435 C CA . GLU A 1 179 ? 6.495 -15.360 16.495 1.00 85.25 179 GLU A CA 1
ATOM 1436 C C . GLU A 1 179 ? 5.750 -14.194 15.823 1.00 85.25 179 GLU A C 1
ATOM 1438 O O . GLU A 1 179 ? 6.353 -13.356 15.149 1.00 85.25 179 GLU A O 1
ATOM 1443 N N . LYS A 1 180 ? 4.428 -14.102 16.021 1.00 85.00 180 LYS A N 1
ATOM 1444 C CA . LYS A 1 180 ? 3.600 -13.026 15.471 1.00 85.00 180 LYS A CA 1
ATOM 1445 C C . LYS A 1 180 ? 3.873 -11.697 16.168 1.00 85.00 180 LYS A C 1
ATOM 1447 O O . LYS A 1 180 ? 3.546 -11.498 17.333 1.00 85.00 180 LYS A O 1
ATOM 1452 N N . PHE A 1 181 ? 4.333 -10.723 15.389 1.00 86.12 181 PHE A N 1
ATOM 1453 C CA . PHE A 1 181 ? 4.404 -9.328 15.829 1.00 86.12 181 PHE A CA 1
ATOM 1454 C C . PHE A 1 181 ? 3.014 -8.678 15.981 1.00 86.12 181 PHE A C 1
ATOM 1456 O O . PHE A 1 181 ? 2.826 -7.775 16.795 1.00 86.12 181 PHE A O 1
ATOM 1463 N N . TYR A 1 182 ? 2.025 -9.115 15.192 1.00 90.81 182 TYR A N 1
ATOM 1464 C CA . TYR A 1 182 ? 0.692 -8.512 15.149 1.00 90.81 182 TYR A CA 1
ATOM 1465 C C . TYR A 1 182 ? -0.399 -9.563 14.908 1.00 90.81 182 TYR A C 1
ATOM 1467 O O . TYR A 1 182 ? -0.373 -10.232 13.883 1.00 90.81 182 TYR A O 1
ATOM 1475 N N . GLY A 1 183 ? -1.369 -9.664 15.824 1.00 89.62 183 GLY A N 1
ATOM 1476 C CA . GLY A 1 183 ? -2.501 -10.609 15.759 1.00 89.62 183 GLY A CA 1
ATOM 1477 C C . GLY A 1 183 ? -3.869 -9.965 15.478 1.00 89.62 183 GLY A C 1
ATOM 1478 O O . GLY A 1 183 ? -4.911 -10.532 15.798 1.00 89.62 183 GLY A O 1
ATOM 1479 N N . GLY A 1 184 ? -3.891 -8.751 14.915 1.00 92.31 184 GLY A N 1
ATOM 1480 C CA . GLY A 1 184 ? -5.127 -8.019 14.603 1.00 92.31 184 GLY A CA 1
ATOM 1481 C C . GLY A 1 184 ? -5.614 -7.077 15.714 1.00 92.31 184 GLY A C 1
ATOM 1482 O O . GLY A 1 184 ? -5.411 -7.297 16.912 1.00 92.31 184 GLY A O 1
ATOM 1483 N N . ASP A 1 185 ? -6.298 -5.990 15.333 1.00 93.50 185 ASP A N 1
ATOM 1484 C CA . ASP A 1 185 ? -6.795 -5.001 16.301 1.00 93.50 185 ASP A CA 1
ATOM 1485 C C . ASP A 1 185 ? -7.927 -5.577 17.178 1.00 93.50 185 ASP A C 1
ATOM 1487 O O . ASP A 1 185 ? -8.127 -5.108 18.302 1.00 93.50 185 ASP A O 1
ATOM 1491 N N . ASN A 1 186 ? -8.669 -6.589 16.707 1.00 91.44 186 ASN A N 1
ATOM 1492 C CA . ASN A 1 186 ? -9.730 -7.240 17.486 1.00 91.44 186 ASN A CA 1
ATOM 1493 C C . ASN A 1 186 ? -9.184 -7.959 18.731 1.00 91.44 186 ASN A C 1
ATOM 1495 O O . ASN A 1 186 ? -9.790 -7.855 19.801 1.00 91.44 186 ASN A O 1
ATOM 1499 N N . GLN A 1 187 ? -8.034 -8.634 18.614 1.00 89.31 187 GLN A N 1
ATOM 1500 C CA . GLN A 1 187 ? -7.378 -9.305 19.739 1.00 89.31 187 GLN A CA 1
ATOM 1501 C C . GLN A 1 187 ? -6.986 -8.287 20.815 1.00 89.31 187 GLN A C 1
ATOM 1503 O O . GLN A 1 187 ? -7.346 -8.437 21.984 1.00 89.31 187 GLN A O 1
ATOM 1508 N N . ASN A 1 188 ? -6.350 -7.189 20.402 1.00 86.81 188 ASN A N 1
ATOM 1509 C CA . ASN A 1 188 ? -5.907 -6.141 21.320 1.00 86.81 188 ASN A CA 1
ATOM 1510 C C . ASN A 1 188 ? -7.090 -5.457 22.022 1.00 86.81 188 ASN A C 1
ATOM 1512 O O . ASN A 1 188 ? -7.025 -5.196 23.222 1.00 86.81 188 ASN A O 1
ATOM 1516 N N . ARG A 1 189 ? -8.207 -5.234 21.315 1.00 88.88 189 ARG A N 1
ATOM 1517 C CA . ARG A 1 189 ? -9.427 -4.615 21.869 1.00 88.88 189 ARG A CA 1
ATOM 1518 C C . ARG A 1 189 ? -10.110 -5.433 22.963 1.00 88.88 189 ARG A C 1
ATOM 1520 O O . ARG A 1 189 ? -10.767 -4.848 23.820 1.00 88.88 189 ARG A O 1
ATOM 1527 N N . LEU A 1 190 ? -10.016 -6.760 22.910 1.00 86.62 190 LEU A N 1
ATOM 1528 C CA . LEU A 1 190 ? -10.650 -7.658 23.883 1.00 86.62 190 LEU A CA 1
ATOM 1529 C C . LEU A 1 190 ? -9.724 -8.037 25.046 1.00 86.62 190 LEU A C 1
ATOM 1531 O O . LEU A 1 190 ? -10.181 -8.673 25.994 1.00 86.62 190 LEU A O 1
ATOM 1535 N N . SER A 1 191 ? -8.450 -7.656 24.978 1.00 88.56 191 SER A N 1
ATOM 1536 C CA . SER A 1 191 ? -7.421 -8.040 25.944 1.00 88.56 191 SER A CA 1
ATOM 1537 C C . SER A 1 191 ? -7.246 -7.032 27.094 1.00 88.56 191 SER A C 1
ATOM 1539 O O . SER A 1 191 ? -7.704 -5.888 27.035 1.00 88.56 191 SER A O 1
ATOM 1541 N N . GLY A 1 192 ? -6.574 -7.470 28.163 1.00 90.31 192 GLY A N 1
ATOM 1542 C CA . GLY A 1 192 ? -6.181 -6.624 29.294 1.00 90.31 192 GLY A CA 1
ATOM 1543 C C . GLY A 1 192 ? -7.346 -6.142 30.166 1.00 90.31 192 GLY A C 1
ATOM 1544 O O . GLY A 1 192 ? -8.329 -6.852 30.381 1.00 90.31 192 GLY A O 1
ATOM 1545 N N . GLN A 1 193 ? -7.240 -4.906 30.660 1.00 92.44 193 GLN A N 1
ATOM 1546 C CA . GLN A 1 193 ? -8.199 -4.295 31.596 1.00 92.44 193 GLN A CA 1
ATOM 1547 C C . GLN A 1 193 ? -9.626 -4.182 31.034 1.00 92.44 193 GLN A C 1
ATOM 1549 O O . GLN A 1 193 ? -10.593 -4.142 31.794 1.00 92.44 193 GLN A O 1
ATOM 1554 N N . ALA A 1 194 ? -9.788 -4.153 29.707 1.00 91.12 194 ALA A N 1
ATOM 1555 C CA . ALA A 1 194 ? -11.105 -4.119 29.075 1.00 91.12 194 ALA A CA 1
ATOM 1556 C C . ALA A 1 194 ? -11.933 -5.371 29.408 1.00 91.12 194 ALA A C 1
ATOM 1558 O O . ALA A 1 194 ? -13.152 -5.288 29.590 1.00 91.12 194 ALA A O 1
ATOM 1559 N N . LEU A 1 195 ? -11.274 -6.528 29.525 1.00 91.62 195 LEU A N 1
ATOM 1560 C CA . LEU A 1 195 ? -11.913 -7.793 29.866 1.00 91.62 195 LEU A CA 1
ATOM 1561 C C . LEU A 1 195 ? -12.373 -7.799 31.327 1.00 91.62 195 LEU A C 1
ATOM 1563 O O . LEU A 1 195 ? -13.520 -8.153 31.600 1.00 91.62 195 LEU A O 1
ATOM 1567 N N . GLU A 1 196 ? -11.526 -7.331 32.244 1.00 92.62 196 GLU A N 1
ATOM 1568 C CA . GLU A 1 196 ? -11.871 -7.166 33.662 1.00 92.62 196 GLU A CA 1
ATOM 1569 C C . GLU A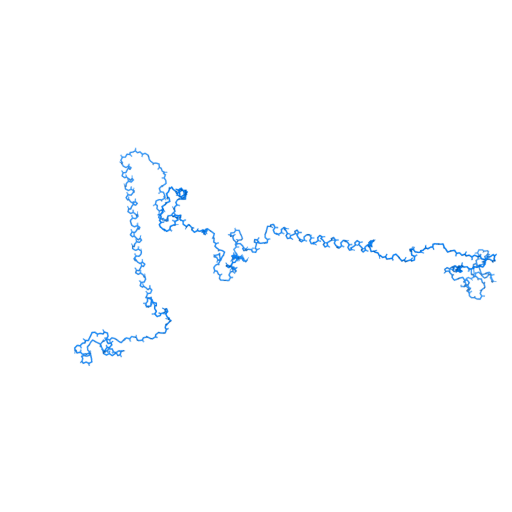 1 196 ? -13.031 -6.183 33.842 1.00 92.62 196 GLU A C 1
ATOM 1571 O O . GLU A 1 196 ? -14.010 -6.480 34.524 1.00 92.62 196 GLU A O 1
ATOM 1576 N N . PHE A 1 197 ? -12.990 -5.039 33.156 1.00 94.12 197 PHE A N 1
ATOM 1577 C CA . PHE A 1 197 ? -14.075 -4.063 33.179 1.00 94.12 197 PHE A CA 1
ATOM 1578 C C . PHE A 1 197 ? -15.390 -4.648 32.645 1.00 94.12 197 PHE A C 1
ATOM 1580 O O . PHE A 1 197 ? -16.456 -4.439 33.227 1.00 94.12 197 PHE A O 1
ATOM 1587 N N . LYS A 1 198 ? -15.335 -5.442 31.569 1.00 94.44 198 LYS A N 1
ATOM 1588 C CA . LYS A 1 198 ? -16.502 -6.161 31.042 1.00 94.44 198 LYS A CA 1
ATOM 1589 C C . LYS A 1 198 ? -17.059 -7.151 32.068 1.00 94.44 198 LYS A C 1
ATOM 1591 O O . LYS A 1 198 ? -18.274 -7.211 32.249 1.00 94.44 198 LYS A O 1
ATOM 1596 N N . GLN A 1 199 ? -16.198 -7.898 32.758 1.00 94.31 199 GLN A N 1
ATOM 1597 C CA . GLN A 1 199 ? -16.607 -8.809 33.830 1.00 94.31 199 GLN A CA 1
ATOM 1598 C C . GLN A 1 199 ? -17.241 -8.058 35.006 1.00 94.31 199 GLN A C 1
ATOM 1600 O O . GLN A 1 199 ? -18.298 -8.469 35.479 1.00 94.31 199 GLN A O 1
ATOM 1605 N N . LEU A 1 200 ? -16.662 -6.933 35.431 1.00 96.00 200 LEU A N 1
ATOM 1606 C CA . LEU A 1 200 ? -17.210 -6.077 36.487 1.00 96.00 200 LEU A CA 1
ATOM 1607 C C . LEU A 1 200 ? -18.576 -5.504 36.108 1.00 96.00 200 LEU A C 1
ATOM 1609 O O . LEU A 1 200 ? -19.498 -5.516 36.922 1.00 96.00 200 LEU A O 1
ATOM 1613 N N . ASN A 1 201 ? -18.748 -5.056 34.866 1.00 96.12 201 ASN A N 1
ATOM 1614 C CA . ASN A 1 201 ? -20.043 -4.593 34.375 1.00 96.12 201 ASN A CA 1
ATOM 1615 C C . ASN A 1 201 ? -21.079 -5.715 34.378 1.00 96.12 201 ASN A C 1
ATOM 1617 O O . ASN A 1 201 ? -22.187 -5.523 34.879 1.00 96.12 201 ASN A O 1
ATOM 1621 N N . ASN A 1 202 ? -20.713 -6.901 33.889 1.00 96.44 202 ASN A N 1
ATOM 1622 C CA . ASN A 1 202 ? -21.587 -8.071 33.937 1.00 96.44 202 ASN A CA 1
ATOM 1623 C C . ASN A 1 202 ? -21.965 -8.416 35.382 1.00 96.44 202 ASN A C 1
ATOM 1625 O O . ASN A 1 202 ? -23.136 -8.656 35.673 1.00 96.44 202 ASN A O 1
ATOM 1629 N N . TYR A 1 203 ? -20.995 -8.383 36.297 1.00 96.81 203 TYR A N 1
ATOM 1630 C CA . TYR A 1 203 ? -21.219 -8.599 37.719 1.00 96.81 203 TYR A CA 1
ATOM 1631 C C . TYR A 1 203 ? -22.181 -7.564 38.311 1.00 96.81 203 TYR A C 1
ATOM 1633 O O . TYR A 1 203 ? -23.128 -7.947 38.990 1.00 96.81 203 TYR A O 1
ATOM 1641 N N . ASN A 1 204 ? -22.010 -6.274 38.017 1.00 96.88 204 ASN A N 1
ATOM 1642 C CA . ASN A 1 204 ? -22.900 -5.215 38.497 1.00 96.88 204 ASN A CA 1
ATOM 1643 C C . ASN A 1 204 ? -24.335 -5.398 37.985 1.00 96.88 204 ASN A C 1
ATOM 1645 O O . ASN A 1 204 ? -25.282 -5.294 38.764 1.00 96.88 204 ASN A O 1
ATOM 1649 N N . VAL A 1 205 ? -24.505 -5.750 36.707 1.00 96.94 205 VAL A N 1
ATOM 1650 C CA . VAL A 1 205 ? -25.823 -6.052 36.127 1.00 96.94 205 VAL A CA 1
ATOM 1651 C C . VAL A 1 205 ? -26.459 -7.262 36.813 1.00 96.94 205 VAL A C 1
ATOM 1653 O O . VAL A 1 205 ? -27.637 -7.225 37.168 1.00 96.94 205 VAL A O 1
ATOM 1656 N N . ILE A 1 206 ? -25.695 -8.336 37.030 1.00 96.56 206 ILE A N 1
ATOM 1657 C CA . ILE A 1 206 ? -26.179 -9.532 37.732 1.00 96.56 206 ILE A CA 1
ATOM 1658 C C . ILE A 1 206 ? -26.537 -9.192 39.182 1.00 96.56 206 ILE A C 1
ATOM 1660 O O . ILE A 1 206 ? -27.592 -9.605 39.655 1.00 96.56 206 ILE A O 1
ATOM 1664 N N . LYS A 1 207 ? -25.708 -8.405 39.872 1.00 97.25 207 LYS A N 1
ATOM 1665 C CA . LYS A 1 207 ? -25.922 -7.961 41.252 1.00 97.25 207 LYS A CA 1
ATOM 1666 C C . LYS A 1 207 ? -27.213 -7.161 41.389 1.00 97.25 207 LYS A C 1
ATOM 1668 O O . LYS A 1 207 ? -27.996 -7.456 42.286 1.00 97.25 207 LYS A O 1
ATOM 1673 N N . GLU A 1 208 ? -27.473 -6.201 40.505 1.00 95.94 208 GLU A N 1
ATOM 1674 C CA . GLU A 1 208 ? -28.730 -5.441 40.513 1.00 95.94 208 GLU A CA 1
ATOM 1675 C C . GLU A 1 208 ? -29.941 -6.340 40.216 1.00 95.94 208 GLU A C 1
ATOM 1677 O O . GLU A 1 208 ? -30.933 -6.282 40.941 1.00 95.94 208 GLU A O 1
ATOM 1682 N N . LYS A 1 209 ? -29.835 -7.269 39.253 1.00 96.75 209 LYS A N 1
ATOM 1683 C CA . LYS A 1 209 ? -30.886 -8.273 38.980 1.00 96.75 209 LYS A CA 1
ATOM 1684 C C . LYS A 1 209 ? -31.125 -9.250 40.134 1.00 96.75 209 LYS A C 1
ATOM 1686 O O . LYS A 1 209 ? -32.212 -9.807 40.262 1.00 96.75 209 LYS A O 1
ATOM 1691 N N . LEU A 1 210 ? -30.100 -9.554 40.928 1.00 96.25 210 LEU A N 1
ATOM 1692 C CA . LEU A 1 210 ? -30.233 -10.390 42.121 1.00 96.25 210 LEU A CA 1
ATOM 1693 C C . LEU A 1 210 ? -30.871 -9.603 43.262 1.00 96.25 210 LEU A C 1
ATOM 1695 O O . LEU A 1 210 ? -31.753 -10.132 43.925 1.00 96.25 210 LEU A O 1
ATOM 1699 N N . LYS A 1 211 ? -30.488 -8.335 43.456 1.00 95.31 211 LYS A N 1
ATOM 1700 C CA . LYS A 1 211 ? -31.140 -7.444 44.423 1.00 95.31 211 LYS A CA 1
ATOM 1701 C C . LYS A 1 211 ? -32.620 -7.250 44.105 1.00 95.31 211 LYS A C 1
ATOM 1703 O O . LYS A 1 211 ? -33.417 -7.291 45.033 1.00 95.31 211 LYS A O 1
ATOM 1708 N N . SER A 1 212 ? -32.989 -7.041 42.838 1.00 94.50 212 SER A N 1
ATOM 1709 C CA . SER A 1 212 ? -34.397 -6.910 42.445 1.00 94.50 212 SER A CA 1
ATOM 1710 C C . SER A 1 212 ? -35.161 -8.202 42.728 1.00 94.50 212 SER A C 1
ATOM 1712 O O . SER A 1 212 ? -36.120 -8.169 43.483 1.00 94.50 212 SER A O 1
ATOM 1714 N N . ARG A 1 213 ? -34.648 -9.356 42.275 1.00 94.19 213 ARG A N 1
ATOM 1715 C CA . ARG A 1 213 ? -35.258 -10.662 42.574 1.00 94.19 213 ARG A CA 1
ATOM 1716 C C . ARG A 1 213 ? -35.390 -10.932 44.071 1.00 94.19 213 ARG A C 1
ATOM 1718 O O . ARG A 1 213 ? -36.397 -11.472 44.503 1.00 94.19 213 ARG A O 1
ATOM 1725 N N . LEU A 1 214 ? -34.388 -10.568 44.873 1.00 93.50 214 LEU A N 1
ATOM 1726 C CA . LEU A 1 214 ? -34.462 -10.695 46.329 1.00 93.50 214 LEU A CA 1
ATOM 1727 C C . LEU A 1 214 ? -35.557 -9.805 46.920 1.00 93.50 214 LEU A C 1
ATOM 1729 O O . LEU A 1 214 ? -36.275 -10.268 47.799 1.00 93.50 214 LEU A O 1
ATOM 1733 N N . LYS A 1 215 ? -35.706 -8.562 46.444 1.00 90.44 215 LYS A N 1
ATOM 1734 C CA . LYS A 1 215 ? -36.805 -7.680 46.867 1.00 90.44 215 LYS A CA 1
ATOM 1735 C C . LYS A 1 215 ? -38.165 -8.291 46.534 1.00 90.44 215 LYS A C 1
ATOM 1737 O O . LYS A 1 215 ? -39.018 -8.309 47.412 1.00 90.44 215 LYS A O 1
ATOM 1742 N N . ASP A 1 216 ? -38.324 -8.841 45.332 1.00 90.62 216 ASP A N 1
ATOM 1743 C CA . ASP A 1 216 ? -39.569 -9.483 44.895 1.00 90.62 216 ASP A CA 1
ATOM 1744 C C . ASP A 1 216 ? -39.898 -10.702 45.779 1.00 90.62 216 ASP A C 1
ATOM 1746 O O . ASP A 1 216 ? -40.985 -10.784 46.342 1.00 90.62 216 ASP A O 1
ATOM 1750 N N . ILE A 1 217 ? -38.922 -11.588 46.025 1.00 92.31 217 ILE A N 1
ATOM 1751 C CA . ILE A 1 217 ? -39.083 -12.766 46.903 1.00 92.31 217 ILE A CA 1
ATOM 1752 C C . ILE A 1 217 ? -39.434 -12.362 48.343 1.00 92.31 217 ILE A C 1
ATOM 1754 O O . ILE A 1 217 ? -40.230 -13.030 49.005 1.00 92.31 217 ILE A O 1
ATOM 1758 N N . ILE A 1 218 ? -38.801 -11.309 48.868 1.00 89.00 218 ILE A N 1
ATOM 1759 C CA . ILE A 1 218 ? -39.082 -10.813 50.221 1.00 89.00 218 ILE A CA 1
ATOM 1760 C C . ILE A 1 218 ? -40.507 -10.252 50.285 1.00 89.00 218 ILE A C 1
ATOM 1762 O O . ILE A 1 218 ? -41.226 -10.576 51.228 1.00 89.00 218 ILE A O 1
ATOM 1766 N N . ALA A 1 219 ? -40.926 -9.474 49.284 1.00 87.38 219 ALA A N 1
ATOM 1767 C CA . ALA A 1 219 ? -42.277 -8.930 49.201 1.00 87.38 219 ALA A CA 1
ATOM 1768 C C . ALA A 1 219 ? -43.343 -10.034 49.090 1.00 87.38 219 ALA A C 1
ATOM 1770 O O . ALA A 1 219 ? -44.367 -9.946 49.757 1.00 87.38 219 ALA A O 1
ATOM 1771 N N . GLU A 1 220 ? -43.089 -11.103 48.329 1.00 87.00 220 GLU A N 1
ATOM 1772 C CA . GLU A 1 220 ? -43.993 -12.261 48.234 1.00 87.00 220 GLU A CA 1
ATOM 1773 C C . GLU A 1 220 ? -44.125 -13.023 49.561 1.00 87.00 220 GLU A C 1
ATOM 1775 O O . GLU A 1 220 ? -45.221 -13.433 49.935 1.00 87.00 220 GLU A O 1
ATOM 1780 N N . LYS A 1 221 ? -43.017 -13.237 50.286 1.00 87.25 221 LYS A N 1
ATOM 1781 C CA . LYS A 1 221 ? -43.024 -14.029 51.531 1.00 87.25 221 LYS A CA 1
ATOM 1782 C C . LYS A 1 221 ? -43.565 -13.280 52.741 1.00 87.25 221 LYS A C 1
ATOM 1784 O O . LYS A 1 221 ? -44.197 -13.898 53.592 1.00 87.25 221 LYS A O 1
ATOM 1789 N N . TYR A 1 222 ? -43.238 -11.997 52.861 1.00 82.88 222 TYR A N 1
ATOM 1790 C CA . TYR A 1 222 ? -43.511 -11.207 54.064 1.00 82.88 222 TYR A CA 1
ATOM 1791 C C . TYR A 1 222 ? -44.569 -10.120 53.848 1.00 82.88 222 TYR A C 1
ATOM 1793 O O . TYR A 1 222 ? -44.951 -9.461 54.812 1.00 82.88 222 TYR A O 1
ATOM 1801 N N . GLY A 1 223 ? -45.061 -9.950 52.617 1.00 72.50 223 GLY A N 1
ATOM 1802 C CA . GLY A 1 223 ? -45.946 -8.850 52.250 1.00 72.50 223 GLY A CA 1
ATOM 1803 C C . GLY A 1 223 ? -45.194 -7.521 52.159 1.00 72.50 223 GLY A C 1
ATOM 1804 O O . GLY A 1 223 ? -44.143 -7.313 52.772 1.00 72.50 223 GLY A O 1
ATOM 1805 N N . ASN A 1 224 ? -45.720 -6.590 51.368 1.00 73.19 224 ASN A N 1
ATOM 1806 C CA . ASN A 1 224 ? -45.160 -5.250 51.279 1.00 73.19 224 ASN A CA 1
ATOM 1807 C C . ASN A 1 224 ? -45.806 -4.368 52.357 1.00 73.19 224 ASN A C 1
ATOM 1809 O O . ASN A 1 224 ? -46.895 -3.850 52.169 1.00 73.19 224 ASN A O 1
ATOM 1813 N N . ALA A 1 225 ? -45.142 -4.164 53.496 1.00 66.19 225 ALA A N 1
ATOM 1814 C CA . ALA A 1 225 ? -45.686 -3.333 54.582 1.00 66.19 225 ALA A CA 1
ATOM 1815 C C . ALA A 1 225 ? -45.927 -1.856 54.188 1.00 66.19 225 ALA A C 1
ATOM 1817 O O . ALA A 1 225 ? -46.553 -1.116 54.942 1.00 66.19 225 ALA A O 1
ATOM 1818 N N . ALA A 1 226 ? -45.403 -1.423 53.034 1.00 65.00 226 ALA A N 1
ATOM 1819 C CA . ALA A 1 226 ? -45.588 -0.084 52.481 1.00 65.00 226 ALA A CA 1
ATOM 1820 C C . ALA A 1 226 ? -46.666 -0.004 51.388 1.00 65.00 226 ALA A C 1
ATOM 1822 O O . ALA A 1 226 ? -46.965 1.100 50.937 1.00 65.00 226 ALA A O 1
ATOM 1823 N N . SER A 1 227 ? -47.241 -1.124 50.926 1.00 61.84 227 SER A N 1
ATOM 1824 C CA . SER A 1 227 ? -48.485 -1.018 50.166 1.00 61.84 227 SER A CA 1
ATOM 1825 C C . SER A 1 227 ? -49.577 -0.623 51.148 1.00 61.84 227 SER A C 1
ATOM 1827 O O . SER A 1 227 ? -49.838 -1.358 52.098 1.00 61.84 227 SER A O 1
ATOM 1829 N N . GLU A 1 228 ? -50.191 0.538 50.921 1.00 61.75 228 GLU A N 1
ATOM 1830 C CA . GLU A 1 228 ? -51.466 0.936 51.520 1.00 61.75 228 GLU A CA 1
ATOM 1831 C C . GLU A 1 228 ? -52.554 -0.029 51.030 1.00 61.75 228 GLU A C 1
ATOM 1833 O O . GLU A 1 228 ? -53.436 0.321 50.252 1.00 61.75 228 GLU A O 1
ATOM 1838 N N . GLU A 1 229 ? -52.477 -1.294 51.435 1.00 61.38 229 GLU A N 1
ATOM 1839 C CA . GLU A 1 229 ? -53.671 -2.112 51.487 1.00 61.38 229 GLU A CA 1
ATOM 1840 C C . GLU A 1 229 ? -54.552 -1.428 52.523 1.00 61.38 229 GLU A C 1
ATOM 1842 O O . GLU A 1 229 ? -54.224 -1.400 53.712 1.00 61.38 229 GLU A O 1
ATOM 1847 N N . GLU A 1 230 ? -55.608 -0.764 52.045 1.00 59.38 230 GLU A N 1
ATOM 1848 C CA . GLU A 1 230 ? -56.622 -0.162 52.898 1.00 59.38 230 GLU A CA 1
ATOM 1849 C C . GLU A 1 230 ? -57.103 -1.255 53.844 1.00 59.38 230 GLU A C 1
ATOM 1851 O O . GLU A 1 230 ? -57.851 -2.153 53.449 1.00 59.38 230 GLU A O 1
ATOM 1856 N N . ILE A 1 231 ? -56.610 -1.203 55.086 1.00 66.94 231 ILE A N 1
ATOM 1857 C CA . ILE A 1 231 ? -57.001 -2.121 56.148 1.00 66.94 231 ILE A CA 1
ATOM 1858 C C . ILE A 1 231 ? -58.528 -2.179 56.088 1.00 66.94 231 ILE A C 1
ATOM 1860 O O . ILE A 1 231 ? -59.154 -1.110 56.136 1.00 66.94 231 ILE A O 1
ATOM 1864 N N . PRO A 1 232 ? -59.134 -3.373 55.926 1.00 70.44 232 PRO A N 1
ATOM 1865 C CA . PRO A 1 232 ? -60.569 -3.494 55.735 1.00 70.44 232 PRO A CA 1
ATOM 1866 C C . PRO A 1 232 ? -61.281 -2.627 56.764 1.00 70.44 232 PRO A C 1
ATOM 1868 O O . PRO A 1 232 ? -60.988 -2.734 57.957 1.00 70.44 232 PRO A O 1
ATOM 1871 N N . ARG A 1 233 ? -62.179 -1.737 56.320 1.00 63.41 233 ARG A N 1
ATOM 1872 C CA . ARG A 1 233 ? -62.824 -0.750 57.208 1.00 63.41 233 ARG A CA 1
ATOM 1873 C C . ARG A 1 233 ? -63.445 -1.389 58.451 1.00 63.41 233 ARG A C 1
ATOM 1875 O O . ARG A 1 233 ? -63.522 -0.734 59.478 1.00 63.41 233 ARG A O 1
ATOM 1882 N N . GLU A 1 234 ? -63.833 -2.659 58.376 1.00 62.06 234 GLU A N 1
ATOM 1883 C CA . GLU A 1 234 ? -64.331 -3.455 59.501 1.00 62.06 234 GLU A CA 1
ATOM 1884 C C . GLU A 1 234 ? -63.322 -3.607 60.654 1.00 62.06 234 GLU A C 1
ATOM 1886 O O . GLU A 1 234 ? -63.715 -3.565 61.816 1.00 62.06 234 GLU A O 1
ATOM 1891 N N . LEU A 1 235 ? -62.024 -3.728 60.357 1.00 64.31 235 LEU A N 1
ATOM 1892 C CA . LEU A 1 235 ? -60.948 -3.783 61.354 1.00 64.31 235 LEU A CA 1
ATOM 1893 C C . LEU A 1 235 ? -60.607 -2.393 61.908 1.00 64.31 235 LEU A C 1
ATOM 1895 O O . LEU A 1 235 ? -60.218 -2.277 63.067 1.00 64.31 235 LEU A O 1
ATOM 1899 N N . LEU A 1 236 ? -60.768 -1.340 61.098 1.00 64.06 236 LEU A N 1
ATOM 1900 C CA . LEU A 1 236 ? -60.474 0.043 61.491 1.00 64.06 236 LEU A CA 1
ATOM 1901 C C . LEU A 1 236 ? -61.600 0.674 62.334 1.00 64.06 236 LEU A C 1
ATOM 1903 O O . LEU A 1 236 ? -61.335 1.472 63.227 1.00 64.06 236 LEU A O 1
ATOM 1907 N N . LEU A 1 237 ? -62.857 0.317 62.047 1.00 64.75 237 LEU A N 1
ATOM 1908 C CA . LEU A 1 237 ? -64.075 0.822 62.699 1.00 64.75 237 LEU A CA 1
ATOM 1909 C C . LEU A 1 237 ? -64.749 -0.209 63.613 1.00 64.75 237 LEU A C 1
ATOM 1911 O O . LEU A 1 237 ? -65.901 -0.013 64.002 1.00 64.75 237 LEU A O 1
ATOM 1915 N N . GLY A 1 238 ? -64.052 -1.291 63.964 1.00 62.31 238 GLY A N 1
ATOM 1916 C CA . GLY A 1 238 ? -64.531 -2.311 64.891 1.00 62.31 238 GLY A CA 1
ATOM 1917 C C . GLY A 1 238 ? -64.729 -1.760 66.305 1.00 62.31 238 GLY A C 1
ATOM 1918 O O . GLY A 1 238 ? -63.936 -2.035 67.199 1.00 62.31 238 GLY A O 1
ATOM 1919 N N . GLN A 1 239 ? -65.788 -0.979 66.525 1.00 56.12 239 GLN A N 1
ATOM 1920 C CA . GLN A 1 239 ? -66.294 -0.663 67.855 1.00 56.12 239 GLN A CA 1
ATOM 1921 C C . GLN A 1 239 ? -66.716 -1.984 68.509 1.00 56.12 239 GLN A C 1
ATOM 1923 O O . GLN A 1 239 ? -67.675 -2.627 68.083 1.00 56.12 239 GLN A O 1
ATOM 1928 N N . SER A 1 240 ? -65.978 -2.410 69.533 1.00 60.25 240 SER A N 1
ATOM 1929 C CA . SER A 1 240 ? -66.235 -3.652 70.275 1.00 60.25 240 SER A CA 1
ATOM 1930 C C . SER A 1 240 ? -67.464 -3.576 71.185 1.00 60.25 240 SER A C 1
ATOM 1932 O O . SER A 1 240 ? -67.874 -4.585 71.754 1.00 60.25 240 SER A O 1
ATOM 1934 N N . GLU A 1 241 ? -68.057 -2.394 71.337 1.00 60.19 241 GLU A N 1
ATOM 1935 C CA . GLU A 1 241 ? -69.140 -2.141 72.278 1.00 60.19 241 GLU A CA 1
ATOM 1936 C C . GLU A 1 241 ? -70.421 -1.782 71.523 1.00 60.19 241 GLU A C 1
ATOM 1938 O O . GLU A 1 241 ? -70.596 -0.671 71.027 1.00 60.19 241 GLU A O 1
ATOM 1943 N N . ARG A 1 242 ? -71.344 -2.746 71.431 1.00 60.16 242 ARG A N 1
ATOM 1944 C CA . ARG A 1 242 ? -72.724 -2.483 71.009 1.00 60.16 242 ARG A CA 1
ATOM 1945 C C . ARG A 1 242 ? -73.508 -1.988 72.219 1.00 60.16 242 ARG A C 1
ATOM 1947 O O . ARG A 1 242 ? -73.837 -2.784 73.096 1.00 60.16 242 ARG A O 1
ATOM 1954 N N . GLN A 1 243 ? -73.814 -0.694 72.269 1.00 62.66 243 GLN A N 1
ATOM 1955 C CA . GLN A 1 243 ? -74.788 -0.167 73.225 1.00 62.66 243 GLN A CA 1
ATOM 1956 C C . GLN A 1 243 ? -76.184 -0.697 72.880 1.00 62.66 243 GLN A C 1
ATOM 1958 O O . GLN A 1 243 ? -76.637 -0.585 71.741 1.00 62.66 243 GLN A O 1
ATOM 1963 N N . VAL A 1 244 ? -76.842 -1.296 73.872 1.00 68.00 244 VAL A N 1
ATOM 1964 C CA . VAL A 1 244 ? -78.240 -1.727 73.802 1.00 68.00 244 VAL A CA 1
ATOM 1965 C C . VAL A 1 244 ? -78.971 -1.023 74.931 1.00 68.00 244 VAL A C 1
ATOM 1967 O O . VAL A 1 244 ? -78.667 -1.246 76.104 1.00 68.00 244 VAL A O 1
ATOM 1970 N N . GLU A 1 245 ? -79.909 -0.153 74.578 1.00 76.19 245 GLU A N 1
ATOM 1971 C CA . GLU A 1 245 ? -80.728 0.559 75.554 1.00 76.19 245 GLU A CA 1
ATOM 1972 C C . GLU A 1 245 ? -82.018 -0.221 75.821 1.00 76.19 245 GLU A C 1
ATOM 1974 O O . GLU A 1 245 ? -82.766 -0.564 74.897 1.00 76.19 245 GLU A O 1
ATOM 1979 N N . TYR A 1 246 ? -82.272 -0.505 77.099 1.00 73.19 246 TYR A N 1
ATOM 1980 C CA . TYR A 1 246 ? -83.459 -1.219 77.556 1.00 73.19 246 TYR A CA 1
ATOM 1981 C C . TYR A 1 246 ? -84.442 -0.253 78.200 1.00 73.19 246 TYR A C 1
ATOM 1983 O O . TYR A 1 246 ? -84.080 0.582 79.028 1.00 73.19 246 TYR A O 1
ATOM 1991 N N . ASP A 1 247 ? -85.711 -0.431 77.870 1.00 73.62 247 ASP A N 1
ATOM 1992 C CA . ASP A 1 247 ? -86.811 0.243 78.535 1.00 73.62 247 ASP A CA 1
ATOM 1993 C C . ASP A 1 247 ? -86.984 -0.280 79.969 1.00 73.62 247 ASP A C 1
ATOM 1995 O O . ASP A 1 247 ? -86.539 -1.381 80.304 1.00 73.62 247 ASP A O 1
ATOM 1999 N N . ARG A 1 248 ? -87.717 0.440 80.829 1.00 70.06 248 ARG A N 1
ATOM 2000 C CA . ARG A 1 248 ? -87.979 0.012 82.228 1.00 70.06 248 ARG A CA 1
ATOM 2001 C C . ARG A 1 248 ? -88.675 -1.361 82.334 1.00 70.06 248 ARG A C 1
ATOM 2003 O O . ARG A 1 248 ? -88.665 -1.977 83.396 1.00 70.06 248 ARG A O 1
ATOM 2010 N N . ALA A 1 249 ? -89.267 -1.839 81.238 1.00 74.50 249 ALA A N 1
ATOM 2011 C CA . ALA A 1 249 ? -89.889 -3.157 81.095 1.00 74.50 249 ALA A CA 1
ATOM 2012 C C . ALA A 1 249 ? -88.978 -4.222 80.435 1.00 74.50 249 ALA A C 1
ATOM 2014 O O . ALA A 1 249 ? -89.459 -5.305 80.113 1.00 74.50 249 ALA A O 1
ATOM 2015 N N . GLY A 1 250 ? -87.696 -3.923 80.196 1.00 68.00 250 GLY A N 1
ATOM 2016 C CA . GLY A 1 250 ? -86.710 -4.850 79.628 1.00 68.00 250 GLY A CA 1
ATOM 2017 C C . GLY A 1 250 ? -86.802 -5.065 78.113 1.00 68.00 250 GLY A C 1
ATOM 2018 O O . GLY A 1 250 ? -86.171 -5.979 77.594 1.00 68.00 250 GLY A O 1
ATOM 2019 N N . ARG A 1 251 ? -87.579 -4.245 77.393 1.00 72.75 251 ARG A N 1
ATOM 2020 C CA . ARG A 1 251 ? -87.677 -4.284 75.922 1.00 72.75 251 ARG A CA 1
ATOM 2021 C C . ARG A 1 251 ? -86.633 -3.359 75.299 1.00 72.75 251 ARG A C 1
ATOM 2023 O O . ARG A 1 251 ? -86.378 -2.290 75.841 1.00 72.75 251 ARG A O 1
ATOM 2030 N N . ILE A 1 252 ? -86.025 -3.773 74.192 1.00 68.38 252 ILE A N 1
ATOM 2031 C CA . ILE A 1 252 ? -84.948 -3.019 73.536 1.00 68.38 252 ILE A CA 1
ATOM 2032 C C . ILE A 1 252 ? -85.555 -1.852 72.747 1.00 68.38 252 ILE A C 1
ATOM 2034 O O . ILE A 1 252 ? -86.425 -2.073 71.906 1.00 68.38 252 ILE A O 1
ATOM 2038 N N . ILE A 1 253 ? -85.112 -0.622 73.025 1.00 69.69 253 ILE A N 1
ATOM 2039 C CA . ILE A 1 253 ? -85.594 0.602 72.352 1.00 69.69 253 ILE A CA 1
ATOM 2040 C C . ILE A 1 253 ? -84.676 0.965 71.178 1.00 69.69 253 ILE A C 1
ATOM 2042 O O . ILE A 1 253 ? -85.148 1.363 70.114 1.00 69.69 253 ILE A O 1
ATOM 2046 N N . GLN A 1 254 ? -83.362 0.793 71.356 1.00 61.75 254 GLN A N 1
ATOM 2047 C CA . GLN A 1 254 ? -82.350 1.104 70.352 1.00 61.75 254 GLN A CA 1
ATOM 2048 C C . GLN A 1 254 ? -81.244 0.039 70.377 1.00 61.75 254 GLN A C 1
ATOM 2050 O O . GLN A 1 254 ? -80.571 -0.160 71.389 1.00 61.75 254 GLN A O 1
ATOM 2055 N N . GLY A 1 255 ? -81.104 -0.683 69.261 1.00 64.75 255 GLY A N 1
ATOM 2056 C CA . GLY A 1 255 ? -80.203 -1.829 69.100 1.00 64.75 255 GLY A CA 1
ATOM 2057 C C . GLY A 1 255 ? -80.868 -2.983 68.338 1.00 64.75 255 GLY A C 1
ATOM 2058 O O . GLY A 1 255 ? -82.089 -3.037 68.223 1.00 64.75 255 GLY A O 1
ATOM 2059 N N . VAL A 1 256 ? -80.066 -3.900 67.789 1.00 63.78 256 VAL A N 1
ATOM 2060 C CA . VAL A 1 256 ? -80.559 -5.145 67.166 1.00 63.78 256 VAL A CA 1
ATOM 2061 C C . VAL A 1 256 ? -80.612 -6.234 68.240 1.00 63.78 256 VAL A C 1
ATOM 2063 O O . VAL A 1 256 ? -79.644 -6.387 68.985 1.00 63.78 256 VAL A O 1
ATOM 2066 N N . GLU A 1 257 ? -81.717 -6.983 68.320 1.00 61.06 257 GLU A N 1
ATOM 2067 C CA . GLU A 1 257 ? -81.882 -8.100 69.264 1.00 61.06 257 GLU A CA 1
ATOM 2068 C C . GLU A 1 257 ? -80.732 -9.112 69.135 1.00 61.06 257 GLU A C 1
ATOM 2070 O O . GLU A 1 257 ? -80.383 -9.556 68.036 1.00 61.06 257 GLU A O 1
ATOM 2075 N N . SER A 1 258 ? -80.119 -9.481 70.263 1.00 59.38 258 SER A N 1
ATOM 2076 C CA . SER A 1 258 ? -79.103 -10.527 70.299 1.00 59.38 258 SER A CA 1
ATOM 2077 C C . SER A 1 258 ? -79.766 -11.888 70.085 1.00 59.38 258 SER A C 1
ATOM 2079 O O . SER A 1 258 ? -80.380 -12.457 70.984 1.00 59.38 258 SER A O 1
ATOM 2081 N N . PHE A 1 259 ? -79.624 -12.448 68.886 1.00 59.84 259 PHE A N 1
ATOM 2082 C CA . PHE A 1 259 ? -79.977 -13.845 68.658 1.00 59.84 259 PHE A CA 1
ATOM 2083 C C . PHE A 1 259 ? -79.040 -14.738 69.481 1.00 59.84 259 PHE A C 1
ATOM 2085 O O . PHE A 1 259 ? -77.817 -14.650 69.346 1.00 59.84 259 PHE A O 1
ATOM 2092 N N . LEU A 1 260 ? -79.604 -15.605 70.329 1.00 65.06 260 LEU A N 1
ATOM 2093 C CA . LEU A 1 260 ? -78.837 -16.668 70.976 1.00 65.06 260 LEU A CA 1
ATOM 2094 C C . LEU A 1 260 ? -78.245 -17.565 69.872 1.00 65.06 260 LEU A C 1
ATOM 2096 O O . LEU A 1 260 ? -79.004 -18.072 69.039 1.00 65.06 260 LEU A O 1
ATOM 2100 N N . PRO A 1 261 ? -76.914 -17.750 69.814 1.00 64.88 261 PRO A N 1
ATOM 2101 C CA . PRO A 1 261 ? -76.309 -18.605 68.806 1.00 64.88 261 PRO A CA 1
ATOM 2102 C C . PRO A 1 261 ? -76.791 -20.043 69.016 1.00 64.88 261 PRO A C 1
ATOM 2104 O O . PRO A 1 261 ? -76.635 -20.599 70.103 1.00 64.88 261 PRO A O 1
ATOM 2107 N N . ARG A 1 262 ? -77.385 -20.645 67.977 1.00 68.06 262 ARG A N 1
ATOM 2108 C CA . ARG A 1 262 ? -77.724 -22.074 67.991 1.00 68.06 262 ARG A CA 1
ATOM 2109 C C . ARG A 1 262 ? -76.437 -22.881 68.140 1.00 68.06 262 ARG A C 1
ATOM 2111 O O . ARG A 1 262 ? -75.418 -22.536 67.534 1.00 68.06 262 ARG A O 1
ATOM 2118 N N . SER A 1 263 ? -76.471 -23.932 68.954 1.00 73.12 263 SER A N 1
ATOM 2119 C CA . SER A 1 263 ? -75.318 -24.815 69.082 1.00 73.12 263 SER A CA 1
ATOM 2120 C C . SER A 1 263 ? -75.038 -25.518 67.744 1.00 73.12 263 SER A C 1
ATOM 2122 O O . SER A 1 263 ? -75.896 -25.613 66.868 1.00 73.12 263 SER A O 1
ATOM 2124 N N . LYS A 1 264 ? -73.798 -25.982 67.552 1.00 72.00 264 LYS A N 1
ATOM 2125 C CA . LYS A 1 264 ? -73.358 -26.670 66.322 1.00 72.00 264 LYS A CA 1
ATOM 2126 C C . LYS A 1 264 ? -74.159 -27.953 66.031 1.00 72.00 264 LYS A C 1
ATOM 2128 O O . LYS A 1 264 ? -74.079 -28.477 64.924 1.00 72.00 264 LYS A O 1
ATOM 2133 N N . TYR A 1 265 ? -74.872 -28.477 67.024 1.00 65.69 265 TYR A N 1
ATOM 2134 C CA . TYR A 1 265 ? -75.627 -29.716 66.925 1.00 65.69 265 TYR A CA 1
ATOM 2135 C C . TYR A 1 265 ? -77.107 -29.412 66.725 1.00 65.69 265 TYR A C 1
ATOM 2137 O O . TYR A 1 265 ? -77.634 -28.455 67.286 1.00 65.69 265 TYR A O 1
ATOM 2145 N N . GLU A 1 266 ? -77.776 -30.233 65.921 1.00 66.56 266 GLU A N 1
ATOM 2146 C CA . GLU A 1 266 ? -79.223 -30.146 65.754 1.00 66.56 266 GLU A CA 1
ATOM 2147 C C . GLU A 1 266 ? -79.896 -30.522 67.083 1.00 66.56 266 GLU A C 1
ATOM 2149 O O . GLU A 1 266 ? -79.938 -31.687 67.483 1.00 66.56 266 GLU A O 1
ATOM 2154 N N . GLU A 1 267 ? -80.358 -29.511 67.814 1.00 67.69 267 GLU A N 1
ATOM 2155 C CA . GLU A 1 267 ? -81.176 -29.689 69.012 1.00 67.69 267 GLU A CA 1
ATOM 2156 C C . GLU A 1 267 ? -82.576 -30.184 68.599 1.00 67.69 267 GLU A C 1
ATOM 2158 O O . GLU A 1 267 ? -83.056 -29.877 67.509 1.00 67.69 267 GLU A O 1
ATOM 2163 N N . ASP A 1 268 ? -83.219 -30.989 69.451 1.00 69.06 268 ASP A N 1
ATOM 2164 C CA . ASP A 1 268 ? -84.569 -31.543 69.233 1.00 69.06 268 ASP A CA 1
ATOM 2165 C C . ASP A 1 268 ? -84.745 -32.535 68.061 1.00 69.06 268 ASP A C 1
ATOM 2167 O O . ASP A 1 268 ? -85.860 -32.757 67.580 1.00 69.06 268 ASP A O 1
ATOM 2171 N N . VAL A 1 269 ? -83.677 -33.226 67.642 1.00 67.56 269 VAL A N 1
ATOM 2172 C CA . VAL A 1 269 ? -83.790 -34.375 66.725 1.00 67.56 269 VAL A CA 1
ATOM 2173 C C . VAL A 1 269 ? -84.148 -35.639 67.504 1.00 67.56 269 VAL A C 1
ATOM 2175 O O . VAL A 1 269 ? -83.298 -36.321 68.086 1.00 67.56 269 VAL A O 1
ATOM 2178 N N . TYR A 1 270 ? -85.437 -35.966 67.514 1.00 73.69 270 TYR A N 1
ATOM 2179 C CA . TYR A 1 270 ? -85.941 -37.203 68.097 1.00 73.69 270 TYR A CA 1
ATOM 2180 C C . TYR A 1 270 ? -85.978 -38.318 67.045 1.00 73.69 270 TYR A C 1
ATOM 2182 O O . TYR A 1 270 ? -86.628 -38.203 66.010 1.00 73.69 270 TYR A O 1
ATOM 2190 N N . ILE A 1 271 ? -85.250 -39.405 67.305 1.00 70.69 271 ILE A N 1
ATOM 2191 C CA . ILE A 1 271 ? -85.181 -40.564 66.407 1.00 70.69 271 ILE A CA 1
ATOM 2192 C C . ILE A 1 271 ? -86.449 -41.405 66.621 1.00 70.69 271 ILE A C 1
ATOM 2194 O O . ILE A 1 271 ? -86.708 -41.832 67.747 1.00 70.69 271 ILE A O 1
ATOM 2198 N N . ASN A 1 272 ? -87.216 -41.667 65.554 1.00 69.88 272 ASN A N 1
ATOM 2199 C CA . ASN A 1 272 ? -88.536 -42.330 65.569 1.00 69.88 272 ASN A CA 1
ATOM 2200 C C . ASN A 1 272 ? -89.594 -41.583 66.421 1.00 69.88 272 ASN A C 1
ATOM 2202 O O . ASN A 1 272 ? -89.387 -40.449 66.834 1.00 69.88 272 ASN A O 1
ATOM 2206 N N . ASN A 1 273 ? -90.747 -42.206 66.704 1.00 74.19 273 ASN A N 1
ATOM 2207 C CA . ASN A 1 273 ? -91.838 -41.632 67.521 1.00 74.19 273 ASN A CA 1
ATOM 2208 C C . ASN A 1 273 ? -91.498 -41.487 69.030 1.00 74.19 273 ASN A C 1
ATOM 2210 O O . ASN A 1 273 ? -92.386 -41.553 69.883 1.00 74.19 273 ASN A O 1
ATOM 2214 N N . HIS A 1 274 ? -90.224 -41.324 69.393 1.00 75.25 274 HIS A N 1
ATOM 2215 C CA . HIS A 1 274 ? -89.805 -41.049 70.767 1.00 75.25 274 HIS A CA 1
ATOM 2216 C C . HIS A 1 274 ? -89.846 -39.537 71.039 1.00 75.25 274 HIS A C 1
ATOM 2218 O O . HIS A 1 274 ? -89.537 -38.740 70.170 1.00 75.25 274 HIS A O 1
ATOM 2224 N N . THR A 1 275 ? -90.206 -39.118 72.254 1.00 81.25 275 THR A N 1
ATOM 2225 C CA . THR A 1 275 ? -90.273 -37.690 72.655 1.00 81.25 275 THR A CA 1
ATOM 2226 C C . THR A 1 275 ? -89.059 -37.233 73.468 1.00 81.25 275 THR A C 1
ATOM 2228 O O . THR A 1 275 ? -89.070 -36.189 74.113 1.00 81.25 275 THR A O 1
ATOM 2231 N N . SER A 1 276 ? -88.015 -38.059 73.516 1.00 81.31 276 SER A N 1
ATOM 2232 C CA . SER A 1 276 ? -86.821 -37.836 74.329 1.00 81.31 276 SER A CA 1
ATOM 2233 C C . SER A 1 276 ? -85.607 -38.427 73.629 1.00 81.31 276 SER A C 1
ATOM 2235 O O . SER A 1 276 ? -85.720 -39.512 73.064 1.00 81.31 276 SER A O 1
ATOM 2237 N N . VAL A 1 277 ? -84.449 -37.778 73.717 1.00 82.50 277 VAL A N 1
ATOM 2238 C CA . VAL A 1 277 ? -83.197 -38.268 73.119 1.00 82.50 277 VAL A CA 1
ATOM 2239 C C . VAL A 1 277 ? -82.668 -39.497 73.874 1.00 82.50 277 VAL A C 1
ATOM 2241 O O . VAL A 1 277 ? -82.923 -39.674 75.071 1.00 82.50 277 VAL A O 1
ATOM 2244 N N . TRP A 1 278 ? -81.943 -40.373 73.176 1.00 79.25 278 TRP A N 1
ATOM 2245 C CA . TRP A 1 278 ? -81.258 -41.520 73.775 1.00 79.25 278 TRP A CA 1
ATOM 2246 C C . TRP A 1 278 ? -80.292 -41.079 74.884 1.00 79.25 278 TRP A C 1
ATOM 2248 O O . TRP A 1 278 ? -79.496 -40.170 74.669 1.00 79.25 278 TRP A O 1
ATOM 2258 N N . GLY A 1 279 ? -80.343 -41.716 76.058 1.00 81.56 279 GLY A N 1
ATOM 2259 C CA . GLY A 1 279 ? -79.529 -41.327 77.221 1.00 81.56 279 GLY A CA 1
ATOM 2260 C C . GLY A 1 279 ? -80.212 -40.342 78.177 1.00 81.56 279 GLY A C 1
ATOM 2261 O O . GLY A 1 279 ? -79.637 -39.966 79.192 1.00 81.56 279 GLY A O 1
ATOM 2262 N N . SER A 1 280 ? -81.466 -39.966 77.912 1.00 83.94 280 SER A N 1
ATOM 2263 C CA . SER A 1 280 ? -82.284 -39.1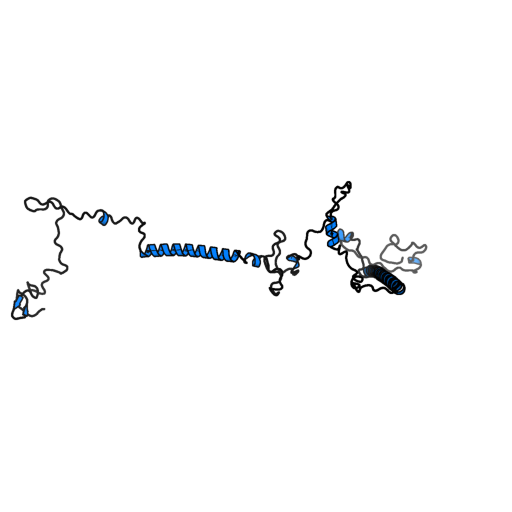45 78.821 1.00 83.94 280 SER A CA 1
ATOM 2264 C C . SER A 1 280 ? -82.790 -39.890 80.071 1.00 83.94 280 SER A C 1
ATOM 2266 O O . SER A 1 280 ? -83.417 -39.276 80.939 1.00 83.94 280 SER A O 1
ATOM 2268 N N . TRP A 1 281 ? -82.542 -41.200 80.182 1.00 81.25 281 TRP A N 1
ATOM 2269 C CA . TRP A 1 281 ? -82.908 -42.038 81.327 1.00 81.25 281 TRP A CA 1
ATOM 2270 C C . TRP A 1 281 ? -81.817 -43.075 81.632 1.00 81.25 281 TRP A C 1
ATOM 2272 O O . TRP A 1 281 ? -81.222 -43.630 80.712 1.00 81.25 281 TRP A O 1
ATOM 2282 N N . TRP A 1 282 ? -81.560 -43.340 82.917 1.00 83.94 282 TRP A N 1
ATOM 2283 C CA . TRP A 1 282 ? -80.533 -44.277 83.392 1.00 83.94 282 TRP A CA 1
ATOM 2284 C C . TRP A 1 282 ? -81.060 -45.110 84.556 1.00 83.94 282 TRP A C 1
ATOM 2286 O O . TRP A 1 282 ? -81.626 -44.557 85.506 1.00 83.94 282 TRP A O 1
ATOM 2296 N N . LYS A 1 283 ? -80.854 -46.429 84.503 1.00 83.56 283 LYS A N 1
ATOM 2297 C CA . LYS A 1 283 ? -81.108 -47.340 85.624 1.00 83.56 283 LYS A CA 1
ATOM 2298 C C . LYS A 1 283 ? -80.251 -48.602 85.498 1.00 83.56 283 LYS A C 1
ATOM 2300 O O . LYS A 1 283 ? -80.067 -49.100 84.396 1.00 83.56 283 LYS A O 1
ATOM 2305 N N . ASP A 1 284 ? -79.738 -49.107 86.623 1.00 82.94 284 ASP A N 1
ATOM 2306 C CA . ASP A 1 284 ? -79.031 -50.396 86.729 1.00 82.94 284 ASP A CA 1
ATOM 2307 C C . ASP A 1 284 ? -77.936 -50.602 85.663 1.00 82.94 284 ASP A C 1
ATOM 2309 O O . ASP A 1 284 ? -77.864 -51.628 84.994 1.00 82.94 284 ASP A O 1
ATOM 2313 N N . HIS A 1 285 ? -77.069 -49.597 85.503 1.00 85.38 285 HIS A N 1
ATOM 2314 C CA . HIS A 1 285 ? -75.983 -49.572 84.515 1.00 85.38 285 HIS A CA 1
ATOM 2315 C C . HIS A 1 285 ? -76.411 -49.572 83.033 1.00 85.38 285 HIS A C 1
ATOM 2317 O O . HIS A 1 285 ? -75.587 -49.829 82.155 1.00 85.38 285 HIS A O 1
ATOM 2323 N N . GLN A 1 286 ? -77.668 -49.229 82.728 1.00 85.12 286 GLN A N 1
ATOM 2324 C CA . GLN A 1 286 ? -78.171 -49.116 81.358 1.00 85.12 286 GLN A CA 1
ATOM 2325 C C . GLN A 1 286 ? -78.801 -47.749 81.070 1.00 85.12 286 GLN A C 1
ATOM 2327 O O . GLN A 1 286 ? -79.595 -47.222 81.855 1.00 85.12 286 GLN A O 1
ATOM 2332 N N . TRP A 1 287 ? -78.442 -47.182 79.912 1.00 85.94 287 TRP A N 1
ATOM 2333 C CA . TRP A 1 287 ? -79.029 -45.952 79.374 1.00 85.94 287 TRP A CA 1
ATOM 2334 C C . TRP A 1 287 ? -80.257 -46.291 78.531 1.00 85.94 287 TRP A C 1
ATOM 2336 O O . TRP A 1 287 ? -80.280 -47.312 77.846 1.00 85.94 287 TRP A O 1
ATOM 2346 N N . GLY A 1 288 ? -81.262 -45.422 78.561 1.00 86.62 288 GLY A N 1
ATOM 2347 C CA . GLY A 1 288 ? -82.477 -45.566 77.774 1.00 86.62 288 GLY A CA 1
ATOM 2348 C C . GLY A 1 288 ? -83.145 -44.240 77.424 1.00 86.62 288 GLY A C 1
ATOM 2349 O O . GLY A 1 288 ? -82.676 -43.156 77.788 1.00 86.62 288 GLY A O 1
ATOM 2350 N N . TYR A 1 289 ? -84.266 -44.328 76.710 1.00 84.94 289 TYR A N 1
ATOM 2351 C CA . TYR A 1 289 ? -85.145 -43.186 76.447 1.00 84.94 289 TYR A CA 1
ATOM 2352 C C . TYR A 1 289 ? -86.030 -42.893 77.665 1.00 84.94 289 TYR A C 1
ATOM 2354 O O . TYR A 1 289 ? -86.659 -43.800 78.210 1.00 84.94 289 TYR A O 1
ATOM 2362 N N . LYS A 1 290 ? -86.177 -41.626 78.061 1.00 83.69 290 LYS A N 1
ATOM 2363 C CA . LYS A 1 290 ? -87.077 -41.232 79.160 1.00 83.69 290 LYS A CA 1
ATOM 2364 C C . LYS A 1 290 ? -88.550 -41.530 78.881 1.00 83.69 290 LYS A C 1
ATOM 2366 O O . LYS A 1 290 ? -89.278 -41.838 79.822 1.00 83.69 290 LYS A O 1
ATOM 2371 N N . CYS A 1 291 ? -88.986 -41.472 77.622 1.00 82.75 291 CYS A N 1
ATOM 2372 C CA . CYS A 1 291 ? -90.387 -41.697 77.256 1.00 82.75 291 CYS A CA 1
ATOM 2373 C C . CYS A 1 291 ? -90.864 -43.145 77.485 1.00 82.75 291 CYS A C 1
ATOM 2375 O O . CYS A 1 291 ? -91.906 -43.349 78.101 1.00 82.75 291 CYS A O 1
ATOM 2377 N N . CYS A 1 292 ? -90.107 -44.149 77.033 1.00 79.75 292 CYS A N 1
ATOM 2378 C CA . CYS A 1 292 ? -90.509 -45.563 77.067 1.00 79.75 292 CYS A CA 1
ATOM 2379 C C . CYS A 1 292 ? -89.595 -46.466 77.914 1.00 79.75 292 CYS A C 1
ATOM 2381 O O . CYS A 1 292 ? -89.893 -47.649 78.061 1.00 79.75 292 CYS A O 1
ATOM 2383 N N . LYS A 1 293 ? -88.495 -45.935 78.471 1.00 81.12 293 LYS A N 1
ATOM 2384 C CA . LYS A 1 293 ? -87.484 -46.663 79.269 1.00 81.12 293 LYS A CA 1
ATOM 2385 C C . LYS A 1 293 ? -86.836 -47.852 78.548 1.00 81.12 293 LYS A C 1
ATOM 2387 O O . LYS A 1 293 ? -86.260 -48.725 79.190 1.00 81.12 293 LYS A O 1
ATOM 2392 N N . GLN A 1 294 ? -86.916 -47.891 77.219 1.00 79.56 294 GLN A N 1
ATOM 2393 C CA . GLN A 1 294 ? -86.225 -48.898 76.418 1.00 79.56 294 GLN A CA 1
ATOM 2394 C C . GLN A 1 294 ? -84.714 -48.672 76.493 1.00 79.56 294 GLN A C 1
ATOM 2396 O O . GLN A 1 294 ? -84.263 -47.533 76.370 1.00 79.56 294 GLN A O 1
ATOM 2401 N N . THR A 1 295 ? -83.960 -49.756 76.693 1.00 80.56 295 THR A N 1
ATOM 2402 C CA . THR A 1 295 ? -82.489 -49.778 76.812 1.00 80.56 295 THR A CA 1
ATOM 2403 C C . THR A 1 295 ? -81.781 -50.238 75.527 1.00 80.56 295 THR A C 1
ATOM 2405 O O . THR A 1 295 ? -80.558 -50.348 75.489 1.00 80.56 295 THR A O 1
ATOM 2408 N N . ILE A 1 296 ? -82.529 -50.316 74.419 1.00 76.38 296 ILE A N 1
ATOM 2409 C CA . ILE A 1 296 ? -82.002 -50.517 73.064 1.00 76.38 296 ILE A CA 1
ATOM 2410 C C . ILE A 1 296 ? -81.946 -49.177 72.318 1.00 76.38 296 ILE A C 1
ATOM 2412 O O . ILE A 1 296 ? -82.977 -48.527 72.135 1.00 76.38 296 ILE A O 1
ATOM 2416 N N . LYS A 1 297 ? -80.743 -48.784 71.880 1.00 72.44 297 LYS A N 1
ATOM 2417 C CA . LYS A 1 297 ? -80.538 -47.644 70.980 1.00 72.44 297 LYS A CA 1
ATOM 2418 C C . LYS A 1 297 ? -80.900 -48.088 69.563 1.00 72.44 297 LYS A C 1
ATOM 2420 O O . LYS A 1 297 ? -80.261 -49.012 69.062 1.00 72.44 297 LYS A O 1
ATOM 2425 N N . ASN A 1 298 ? -81.908 -47.457 68.963 1.00 62.91 298 ASN A N 1
ATOM 2426 C CA . ASN A 1 298 ? -82.238 -47.653 67.547 1.00 62.91 298 ASN A CA 1
ATOM 2427 C C . ASN A 1 298 ? -81.288 -46.858 66.649 1.00 62.91 298 ASN A C 1
ATOM 2429 O O . ASN A 1 298 ? -80.893 -45.739 67.061 1.00 62.91 298 ASN A O 1
#

Foldseek 3Di:
DQEPQDDPVPDPDDDDPDDCVPVVPDHDYYDDDDDDDDDPCRVVPPCVVPDPVVCVVVVVVVVVVVVVVVVVLVVVVVVVVVVVVVVCVPDPDDDDPDDPPPSPPPDDPPVPVVVVVVVVDCPDDDDDVPPDDPDPPPDPDDPPDDQQCVVAVDPPFFDADPVVSATAAARCPPDDPVPDPDGGPVVVCCDDVNVVVVVVVVVVVVVVVVVVVVVVVCCVPPNDPPPPPPPPVCVVVVPVDDDFDADPVRDTPDGDDDDDDDDPDDPQDDDPPARADWQPDDDDHATGGPRPRDRDDD

pLDDT: mean 79.38, std 16.28, range [38.81, 97.25]

Nearest PDB structures (foldseek):
  9fmd-assembly1_U  TM=6.185E-01  e=6.928E-12  Homo sapiens
  8c6j-assembly1_h  TM=7.021E-01  e=5.244E-11  Homo sapiens
  7w5b-assembly1_1  TM=7.359E-01  e=1.813E-10  Homo sapiens
  5xjc-assembly1_Z  TM=6.695E-01  e=1.699E-10  Homo sapiens
  5ylz-assembly1_V  TM=8.917E-01  e=2.842E-02  Saccharomyces cerevisiae S288C

Sequence (298 aa):
CGAMTHNAKSCMERPRKIGAKWTNMHIAPDEKIESFELDYDGKRDRWNGFDPATYALVIERYEARDEARRKYLKEQQLKKLEEKNSKQNGEGGVSEEDDDEDALKVDEAKVDESKQMDFAKVEKRVRTTGGGSTGTVRNLRIREDTAKYLLNLDVNSAYYDPKTRSMREDPLPDADPNEKFYGGDNQNRLSGQALEFKQLNNYNVIKEKLKSRLKDIIAEKYGNAASEEEIPRELLLGQSERQVEYDRAGRIIQGVESFLPRSKYEEDVYINNHTSVWGSWWKDHQWGYKCCKQTIKN

Solvent-accessible surface area (backbone atoms only — not comparable to full-atom values): 19739 Å² total; per-residue (Å²): 85,65,37,83,76,59,52,87,90,73,43,88,60,81,89,58,97,72,48,33,92,79,66,77,52,77,66,45,80,68,71,88,87,80,89,82,92,65,55,77,64,63,74,62,44,87,61,68,88,65,59,76,74,64,51,52,60,56,52,54,55,50,52,56,49,52,49,50,52,52,52,51,52,51,53,53,50,50,52,53,51,51,53,50,53,58,54,61,77,71,52,98,67,94,77,81,96,73,82,86,81,68,84,78,68,83,71,76,89,71,72,53,67,78,70,57,63,64,67,76,68,74,88,70,85,77,85,55,101,75,78,65,76,90,64,83,84,66,76,87,69,64,81,88,64,76,55,78,74,69,75,38,80,58,91,83,51,43,66,63,43,83,88,80,70,48,39,50,51,40,50,59,75,88,57,61,78,89,78,51,91,66,66,26,51,53,54,62,66,58,41,70,69,54,40,57,50,50,50,50,51,51,46,50,55,51,50,5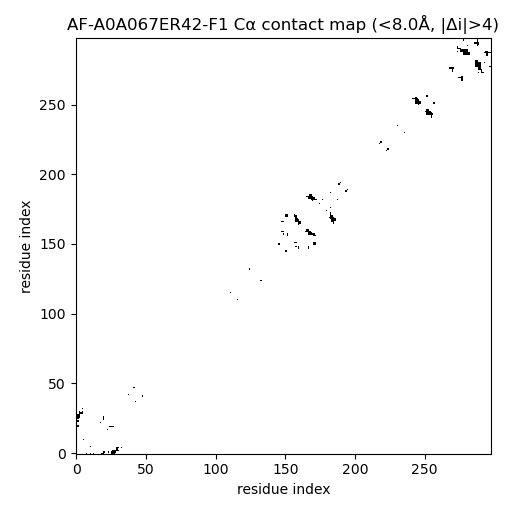3,55,48,53,51,51,49,51,52,54,47,34,71,76,70,49,57,92,81,59,85,68,75,69,56,62,67,76,76,65,59,72,88,72,82,75,69,47,63,44,102,83,72,48,77,77,46,69,79,84,84,74,80,80,77,67,99,59,82,77,90,71,47,76,71,101,45,89,39,49,82,62,66,28,76,57,95,96,41,51,13,23,56,75,79,62,46,67,72,87,131

InterPro domains:
  IPR021715 Pre-mRNA-splicing factor SLU7 domain [PF11708] (38-203)
  IPR021715 Pre-mRNA-splicing factor SLU7 domain [PF11708] (206-280)
  IPR039974 Pre-mRNA-splicing factor SLU7 [PTHR12942] (1-202)

Radius of gyration: 61.85 Å; Cα contacts (8 Å, |Δi|>4): 150; chains: 1; bounding box: 154×84×155 Å

Organism: Citrus sinensis (NCBI:txid2711)

Mean predicted aligned error: 19.06 Å

Secondary structure (DSSP, 8-state):
---SSS-GGG--SPPPSS-HHHH--SPPPPP--------HHHHH-TTTT--GGGGHHHHHHHHHHHHHHHHHHHHHHHHHHHHHHHHHTT---------TTSSS--------HHHHGGGG--------TT---------SS-SSS--GGGS---TTS--EETTTTEE-S-S-TTS-TTT-S---HHHHHHSTHHHHHHHHHHHHHHHHHHHHHHHHHHHHHH--TTS-----HHHHS-------EE-TTS-EEES---PPPPPSS-TT---TT-SS-TTSEEETTEEE-TTT------